Protein AF-A0A6A4WST4-F1 (afdb_monomer)

Mean predicted aligned error: 21.33 Å

Structure (mmCIF, N/CA/C/O backbone):
data_AF-A0A6A4WST4-F1
#
_entry.id   AF-A0A6A4WST4-F1
#
loop_
_atom_site.group_PDB
_atom_site.id
_atom_site.type_symbol
_atom_site.label_atom_id
_atom_site.label_alt_id
_atom_site.label_comp_id
_atom_site.label_asym_id
_atom_site.label_entity_id
_atom_site.label_seq_id
_atom_site.pdbx_PDB_ins_code
_atom_site.Cartn_x
_atom_site.Cartn_y
_atom_site.Cartn_z
_atom_site.occupancy
_atom_site.B_iso_or_equiv
_atom_site.auth_seq_id
_atom_site.auth_comp_id
_atom_site.auth_asym_id
_atom_site.auth_atom_id
_atom_site.pdbx_PDB_model_num
ATOM 1 N N . MET A 1 1 ? -19.868 -20.574 35.431 1.00 39.91 1 MET A N 1
ATOM 2 C CA . MET A 1 1 ? -21.247 -20.625 34.900 1.00 39.91 1 MET A CA 1
ATOM 3 C C . MET A 1 1 ? -22.171 -21.032 36.041 1.00 39.91 1 MET A C 1
ATOM 5 O O . MET A 1 1 ? -21.889 -22.037 36.668 1.00 39.91 1 MET A O 1
ATOM 9 N N . TYR A 1 2 ? -23.189 -20.208 36.320 1.00 46.25 2 TYR A N 1
ATOM 10 C CA . TYR A 1 2 ? -24.357 -20.443 37.189 1.00 46.25 2 TYR A CA 1
ATOM 11 C C . TYR A 1 2 ? -24.132 -20.952 38.631 1.00 46.25 2 TYR A C 1
ATOM 13 O O . TYR A 1 2 ? -24.332 -22.121 38.926 1.00 46.25 2 TYR A O 1
ATOM 21 N N . SER A 1 3 ? -23.849 -20.019 39.551 1.00 51.59 3 SER A N 1
ATOM 22 C CA . SER A 1 3 ? -24.046 -20.174 41.008 1.00 51.59 3 SER A CA 1
ATOM 23 C C . SER A 1 3 ? -25.115 -19.190 41.519 1.00 51.59 3 SER A C 1
ATOM 25 O O . SER A 1 3 ? -24.953 -18.550 42.547 1.00 51.59 3 SER A O 1
ATOM 27 N N . ALA A 1 4 ? -26.187 -18.988 40.750 1.00 57.81 4 ALA A N 1
ATOM 28 C CA . ALA A 1 4 ? -27.273 -18.073 41.106 1.00 57.81 4 ALA A CA 1
ATOM 29 C C . ALA A 1 4 ? -28.308 -18.640 42.112 1.00 57.81 4 ALA A C 1
ATOM 31 O O . ALA A 1 4 ? -28.741 -17.874 42.969 1.00 57.81 4 ALA A O 1
ATOM 32 N N . PRO A 1 5 ? -28.720 -19.930 42.074 1.00 59.25 5 PRO A N 1
ATOM 33 C CA . PRO A 1 5 ? -29.830 -20.386 42.922 1.00 59.25 5 PRO A CA 1
ATOM 34 C C . PRO A 1 5 ? -29.480 -20.410 44.419 1.00 59.25 5 PRO A C 1
ATOM 36 O O . PRO A 1 5 ? -30.284 -19.980 45.236 1.00 59.25 5 PRO A O 1
ATOM 39 N N . SER A 1 6 ? -28.247 -20.788 44.774 1.00 69.19 6 SER A N 1
ATOM 40 C CA . SER A 1 6 ? -27.784 -20.819 46.171 1.00 69.19 6 SER A CA 1
ATOM 41 C C . SER A 1 6 ? -27.697 -19.427 46.817 1.00 69.19 6 SER A C 1
ATOM 43 O O . SER A 1 6 ? -28.026 -19.275 47.992 1.00 69.19 6 SER A O 1
ATOM 45 N N . GLU A 1 7 ? -27.287 -18.397 46.066 1.00 75.00 7 GLU A N 1
ATOM 46 C CA . GLU A 1 7 ? -27.224 -17.023 46.585 1.00 75.00 7 GLU A CA 1
ATOM 47 C C . GLU A 1 7 ? -28.624 -16.447 46.828 1.00 75.00 7 GLU A C 1
ATOM 49 O O . GLU A 1 7 ? -28.842 -15.745 47.815 1.00 75.00 7 GLU A O 1
ATOM 54 N N . VAL A 1 8 ? -29.582 -16.768 45.954 1.00 78.44 8 VAL A N 1
ATOM 55 C CA . VAL A 1 8 ? -30.974 -16.319 46.086 1.00 78.44 8 VAL A CA 1
ATOM 56 C C . VAL A 1 8 ? -31.653 -17.001 47.272 1.00 78.44 8 VAL A C 1
ATOM 58 O O . VAL A 1 8 ? -32.280 -16.319 48.078 1.00 78.44 8 VAL A O 1
ATOM 61 N N . GLU A 1 9 ? -31.477 -18.312 47.442 1.00 82.56 9 GLU A N 1
ATOM 62 C CA . GLU A 1 9 ? -32.003 -19.046 48.602 1.00 82.56 9 GLU A CA 1
ATOM 63 C C . GLU A 1 9 ? -31.415 -18.525 49.922 1.00 82.56 9 GLU A C 1
ATOM 65 O O . GLU A 1 9 ? -32.152 -18.265 50.875 1.00 82.56 9 GLU A O 1
ATOM 70 N N . SER A 1 10 ? -30.104 -18.261 49.961 1.00 81.69 10 SER A N 1
ATOM 71 C CA . SER A 1 10 ? -29.457 -17.643 51.124 1.00 81.69 10 SER A CA 1
ATOM 72 C C . SER A 1 10 ? -29.985 -16.233 51.409 1.00 81.69 10 SER A C 1
ATOM 74 O O . SER A 1 10 ? -30.128 -15.856 52.575 1.00 81.69 10 SER A O 1
ATOM 76 N N . ALA A 1 11 ? -30.267 -15.440 50.372 1.00 80.12 11 ALA A N 1
ATOM 77 C CA . ALA A 1 11 ? -30.836 -14.105 50.525 1.00 80.12 11 ALA A CA 1
ATOM 78 C C . ALA A 1 11 ? -32.271 -14.170 51.065 1.00 80.12 11 ALA A C 1
ATOM 80 O O . ALA A 1 11 ? -32.605 -13.416 51.975 1.00 80.12 11 ALA A O 1
ATOM 81 N N . ILE A 1 12 ? -33.089 -15.109 50.581 1.00 83.88 12 ILE A N 1
ATOM 82 C CA . ILE A 1 12 ? -34.448 -15.347 51.089 1.00 83.88 12 ILE A CA 1
ATOM 83 C C . ILE A 1 12 ? -34.404 -15.732 52.575 1.00 83.88 12 ILE A C 1
ATOM 85 O O . ILE A 1 12 ? -35.115 -15.136 53.385 1.00 83.88 12 ILE A O 1
ATOM 89 N N . GLN A 1 13 ? -33.521 -16.657 52.966 1.00 83.19 13 GLN A N 1
ATOM 90 C CA . GLN A 1 13 ? -33.349 -17.069 54.366 1.00 83.19 13 GLN A CA 1
ATOM 91 C C . GLN A 1 13 ? -32.920 -15.896 55.270 1.00 83.19 13 GLN A C 1
ATOM 93 O O . GLN A 1 13 ? -33.391 -15.755 56.404 1.00 83.19 13 GLN A O 1
ATOM 98 N N . SER A 1 14 ? -32.034 -15.036 54.757 1.00 84.50 14 SER A N 1
ATOM 99 C CA . SER A 1 14 ? -31.562 -13.830 55.441 1.00 84.50 14 SER A CA 1
ATOM 100 C C . SER A 1 14 ? -32.674 -12.792 55.610 1.00 84.50 14 SER A C 1
ATOM 102 O O . SER A 1 14 ? -32.833 -12.262 56.711 1.00 84.50 14 SER A O 1
ATOM 104 N N . VAL A 1 15 ? -33.485 -12.554 54.572 1.00 85.69 15 VAL A N 1
ATOM 105 C CA . VAL A 1 15 ? -34.659 -11.670 54.643 1.00 85.69 15 VAL A CA 1
ATOM 106 C C . VAL A 1 15 ? -35.630 -12.174 55.708 1.00 85.69 15 VAL A C 1
ATOM 108 O O . VAL A 1 15 ? -35.961 -11.423 56.623 1.00 85.69 15 VAL A O 1
ATOM 111 N N . LEU A 1 16 ? -36.012 -13.454 55.662 1.00 83.50 16 LEU A N 1
ATOM 112 C CA . LEU A 1 16 ? -36.952 -14.051 56.620 1.00 83.50 16 LEU A CA 1
ATOM 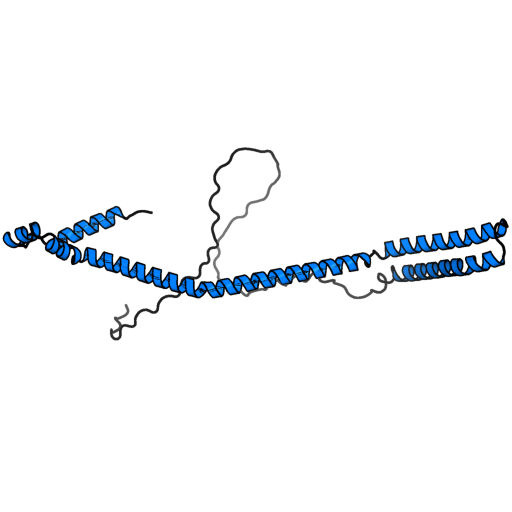113 C C . LEU A 1 16 ? -36.482 -13.924 58.074 1.00 83.50 16 LEU A C 1
ATOM 115 O O . LEU A 1 16 ? -37.283 -13.645 58.963 1.00 83.50 16 LEU A O 1
ATOM 119 N N . SER A 1 17 ? -35.177 -14.067 58.302 1.00 83.00 17 SER A N 1
ATOM 120 C CA . SER A 1 17 ? -34.572 -13.915 59.626 1.00 83.00 17 SER A CA 1
ATOM 121 C C . SER A 1 17 ? -34.542 -12.447 60.078 1.00 83.00 17 SER A C 1
ATOM 123 O O . SER A 1 17 ? -34.803 -12.151 61.240 1.00 83.00 17 SER A O 1
ATOM 125 N N . SER A 1 18 ? -34.285 -11.508 59.160 1.00 81.88 18 SER A N 1
ATOM 126 C CA . SER A 1 18 ? -34.250 -10.066 59.456 1.00 81.88 18 SER A CA 1
ATOM 127 C C . SER A 1 18 ? -35.621 -9.449 59.758 1.00 81.88 18 SER A C 1
ATOM 129 O O . SER A 1 18 ? -35.696 -8.434 60.444 1.00 81.88 18 SER A O 1
ATOM 131 N N . LEU A 1 19 ? -36.709 -10.075 59.296 1.00 82.00 19 LEU A N 1
ATOM 132 C CA . LEU A 1 19 ? -38.079 -9.612 59.541 1.00 82.00 19 LEU A CA 1
ATOM 133 C C . LEU A 1 19 ? -38.546 -9.826 60.993 1.00 82.00 19 LEU A C 1
ATOM 135 O O . LEU A 1 19 ? -39.561 -9.248 61.383 1.00 82.00 19 LEU A O 1
ATOM 139 N N . ASN A 1 20 ? -37.821 -10.632 61.783 1.00 80.94 20 ASN A N 1
ATOM 140 C CA . ASN A 1 20 ? -38.012 -10.832 63.227 1.00 80.94 20 ASN A CA 1
ATOM 141 C C . ASN A 1 20 ? -39.481 -11.051 63.645 1.00 80.94 20 ASN A C 1
ATOM 143 O O . ASN A 1 20 ? -39.946 -10.535 64.661 1.00 80.94 20 ASN A O 1
ATOM 147 N N . LEU A 1 21 ? -40.228 -11.815 62.840 1.00 81.00 21 LEU A N 1
ATOM 148 C CA . LEU A 1 21 ? -41.687 -11.964 62.949 1.00 81.00 21 LEU A CA 1
ATOM 149 C C . LEU A 1 21 ? -42.148 -12.478 64.324 1.00 81.00 21 LEU A C 1
ATOM 151 O O . LEU A 1 21 ? -43.256 -12.188 64.760 1.00 81.00 21 LEU A O 1
ATOM 155 N N . HIS A 1 22 ? -41.282 -13.201 65.033 1.00 81.38 22 HIS A N 1
ATOM 156 C CA . HIS A 1 22 ? -41.552 -13.765 66.353 1.00 81.38 22 HIS A CA 1
ATOM 157 C C . HIS A 1 22 ? -41.556 -12.742 67.503 1.00 81.38 22 HIS A C 1
ATOM 159 O O . HIS A 1 22 ? -41.975 -13.089 68.603 1.00 81.38 22 HIS A O 1
ATOM 165 N N . SER A 1 23 ? -41.053 -11.515 67.304 1.00 81.31 23 SER A N 1
ATOM 166 C CA . SER A 1 23 ? -41.060 -10.467 68.342 1.00 81.31 23 SER A CA 1
ATOM 167 C C . SER A 1 23 ? -42.255 -9.519 68.242 1.00 81.31 23 SER A C 1
ATOM 169 O O . SER A 1 23 ? -42.349 -8.590 69.039 1.00 81.31 23 SER A O 1
ATOM 171 N N . LEU A 1 24 ? -43.114 -9.697 67.237 1.00 84.38 24 LEU A N 1
ATOM 172 C CA . LEU A 1 24 ? -44.298 -8.870 67.016 1.00 84.38 24 LEU A CA 1
ATOM 173 C C . LEU A 1 24 ? -45.494 -9.415 67.800 1.00 84.38 24 LEU A C 1
ATOM 175 O O . LEU A 1 24 ? -45.633 -10.624 67.998 1.00 84.38 24 LEU A O 1
ATOM 179 N N . SER A 1 25 ? -46.368 -8.515 68.243 1.00 86.62 25 SER A N 1
ATOM 180 C CA . SER A 1 25 ? -47.614 -8.881 68.915 1.00 86.62 25 SER A CA 1
ATOM 181 C C . SER A 1 25 ? -48.608 -9.532 67.946 1.00 86.62 25 SER A C 1
ATOM 183 O O . SER A 1 25 ? -48.532 -9.378 66.725 1.00 86.62 25 SER A O 1
ATOM 185 N N . THR A 1 26 ? -49.591 -10.252 68.488 1.00 85.62 26 THR A N 1
ATOM 186 C CA . THR A 1 26 ? -50.628 -10.922 67.688 1.00 85.62 26 THR A CA 1
ATOM 187 C C . THR A 1 26 ? -51.458 -9.959 66.844 1.00 85.62 26 THR A C 1
ATOM 189 O O . THR A 1 26 ? -51.925 -10.346 65.775 1.00 85.62 26 THR A O 1
ATOM 192 N N . ASP A 1 27 ? -51.640 -8.721 67.301 1.00 85.50 27 ASP A N 1
ATOM 193 C CA . ASP A 1 27 ? -52.397 -7.706 66.568 1.00 85.50 27 ASP A CA 1
ATOM 194 C C . ASP A 1 27 ? -51.562 -7.107 65.427 1.00 85.50 27 ASP A C 1
ATOM 196 O O . ASP A 1 27 ? -52.072 -6.951 64.319 1.00 85.50 27 ASP A O 1
ATOM 200 N N . GLU A 1 28 ? -50.258 -6.898 65.636 1.00 82.94 28 GLU A N 1
ATOM 201 C CA . GLU A 1 28 ? -49.325 -6.462 64.585 1.00 82.94 28 GLU A CA 1
ATOM 202 C C . GLU A 1 28 ? -49.121 -7.533 63.504 1.00 82.94 28 GLU A C 1
ATOM 204 O O . GLU A 1 28 ? -49.030 -7.210 62.321 1.00 82.94 28 GLU A O 1
ATOM 209 N N . LEU A 1 29 ? -49.084 -8.815 63.884 1.00 84.81 29 LEU A N 1
ATOM 210 C CA . LEU A 1 29 ? -49.007 -9.939 62.943 1.00 84.81 29 LEU A CA 1
ATOM 211 C C . LEU A 1 29 ? -50.283 -10.070 62.103 1.00 84.81 29 LEU A C 1
ATOM 213 O O . LEU A 1 29 ? -50.196 -10.285 60.897 1.00 84.81 29 LEU A O 1
ATOM 217 N N . LYS A 1 30 ? -51.466 -9.899 62.710 1.00 85.44 30 LYS A N 1
ATOM 218 C CA . LYS A 1 30 ? -52.742 -9.856 61.974 1.00 85.44 30 LYS A CA 1
ATOM 219 C C . LYS A 1 30 ? -52.813 -8.655 61.040 1.00 85.44 30 LYS A C 1
ATOM 221 O O . LYS A 1 30 ? -53.355 -8.769 59.946 1.00 85.44 30 LYS A O 1
ATOM 226 N N . GLN A 1 31 ? -52.266 -7.520 61.461 1.00 86.06 31 GLN A N 1
ATOM 227 C CA . GLN A 1 31 ? -52.193 -6.334 60.623 1.00 86.06 31 GLN A CA 1
ATOM 228 C C . GLN A 1 31 ? -51.260 -6.549 59.427 1.00 86.06 31 GLN A C 1
ATOM 230 O O . GLN A 1 31 ? -51.651 -6.261 58.305 1.00 86.06 31 GLN A O 1
ATOM 235 N N . LEU A 1 32 ? -50.073 -7.124 59.642 1.00 84.44 32 LEU A N 1
ATOM 236 C CA . LEU A 1 32 ? -49.141 -7.489 58.567 1.00 84.44 32 LEU A CA 1
ATOM 237 C C . LEU A 1 32 ? -49.698 -8.551 57.616 1.00 84.44 32 LEU A C 1
ATOM 239 O O . LEU A 1 32 ? -49.363 -8.532 56.440 1.00 84.44 32 LEU A O 1
ATOM 243 N N . LEU A 1 33 ? -50.533 -9.467 58.113 1.00 85.06 33 LEU A N 1
ATOM 244 C CA . LEU A 1 33 ? -51.190 -10.482 57.288 1.00 85.06 33 LEU A CA 1
ATOM 245 C C . LEU A 1 33 ? -52.314 -9.898 56.418 1.00 85.06 33 LEU A C 1
ATOM 247 O O . LEU A 1 33 ? -52.590 -10.428 55.349 1.00 85.06 33 LEU A O 1
ATOM 251 N N . ASN A 1 34 ? -52.980 -8.842 56.889 1.00 89.19 34 ASN A N 1
ATOM 252 C CA . ASN A 1 34 ? -54.101 -8.215 56.186 1.00 89.19 34 ASN A CA 1
ATOM 253 C C . ASN A 1 34 ? -53.679 -7.015 55.317 1.00 89.19 34 ASN A C 1
ATOM 255 O O . ASN A 1 34 ? -54.467 -6.567 54.488 1.00 89.19 34 ASN A O 1
ATOM 259 N N . GLU A 1 35 ? -52.473 -6.478 55.516 1.00 90.81 35 GLU A N 1
ATOM 260 C CA . GLU A 1 35 ? -51.935 -5.326 54.790 1.00 90.81 35 GLU A CA 1
ATOM 261 C C . GLU A 1 35 ? -50.639 -5.704 54.045 1.00 90.81 35 GLU A C 1
ATOM 263 O O . GLU A 1 35 ? -49.528 -5.482 54.538 1.00 90.81 35 GLU A O 1
ATOM 268 N N . ASP A 1 36 ? -50.786 -6.242 52.829 1.00 86.06 36 ASP A N 1
ATOM 269 C CA . ASP A 1 36 ? -49.668 -6.678 51.972 1.00 86.06 36 ASP A CA 1
ATOM 270 C C . ASP A 1 36 ? -48.659 -5.557 51.670 1.00 86.06 36 ASP A C 1
ATOM 272 O O . ASP A 1 36 ? -47.459 -5.813 51.552 1.00 86.06 36 ASP A O 1
ATOM 276 N N . ASP A 1 37 ? -49.110 -4.303 51.589 1.00 89.12 37 ASP A N 1
ATOM 277 C CA . ASP A 1 37 ? -48.234 -3.150 51.353 1.00 89.12 37 ASP A CA 1
ATOM 278 C C . ASP A 1 37 ? -47.231 -2.959 52.503 1.00 89.12 37 ASP A C 1
ATOM 280 O O . ASP A 1 37 ? -46.035 -2.791 52.267 1.00 89.12 37 ASP A O 1
ATOM 284 N N . LYS A 1 38 ? -47.676 -3.106 53.759 1.00 84.00 38 LYS A N 1
ATOM 285 C CA . LYS A 1 38 ? -46.793 -3.013 54.937 1.00 84.00 38 LYS A CA 1
ATOM 286 C C . LYS A 1 38 ? -45.802 -4.168 55.011 1.00 84.00 38 LYS A C 1
ATOM 288 O O . LYS A 1 38 ? -44.672 -3.989 55.475 1.00 84.00 38 LYS A O 1
ATOM 293 N N . LEU A 1 39 ? -46.222 -5.358 54.586 1.00 85.06 39 LEU A N 1
ATOM 294 C CA . LEU A 1 39 ? -45.338 -6.515 54.485 1.00 85.06 39 LEU A CA 1
ATOM 295 C C . LEU A 1 39 ? -44.266 -6.278 53.410 1.00 85.06 39 LEU A C 1
ATOM 297 O O . LEU A 1 39 ? -43.082 -6.504 53.666 1.00 85.06 39 LEU A O 1
ATOM 301 N N . ASN A 1 40 ? -44.666 -5.775 52.241 1.00 86.56 40 ASN A N 1
ATOM 302 C CA . ASN A 1 40 ? -43.758 -5.437 51.148 1.00 86.56 40 ASN A CA 1
ATOM 303 C C . ASN A 1 40 ? -42.764 -4.344 51.539 1.00 86.56 40 ASN A C 1
ATOM 305 O O . ASN A 1 40 ? -41.585 -4.473 51.217 1.00 86.56 40 ASN A O 1
ATOM 309 N N . ASP A 1 41 ? -43.191 -3.316 52.269 1.00 86.44 41 ASP A N 1
ATOM 310 C CA . ASP A 1 41 ? -42.295 -2.272 52.775 1.00 86.44 41 ASP A CA 1
ATOM 311 C C . ASP A 1 41 ? -41.243 -2.855 53.725 1.00 86.44 41 ASP A C 1
ATOM 313 O O . ASP A 1 41 ? -40.046 -2.651 53.518 1.00 86.44 41 ASP A O 1
ATOM 317 N N . LYS A 1 42 ? -41.648 -3.710 54.677 1.00 83.50 42 LYS A N 1
ATOM 318 C CA . LYS A 1 42 ? -40.692 -4.415 55.550 1.00 83.50 42 LYS A CA 1
ATOM 319 C C . LYS A 1 42 ? -39.718 -5.311 54.781 1.00 83.50 42 LYS A C 1
ATOM 321 O O . LYS A 1 42 ? -38.550 -5.409 55.153 1.00 83.50 42 LYS A O 1
ATOM 326 N N . ILE A 1 43 ? -40.177 -5.981 53.724 1.00 86.88 43 ILE A N 1
ATOM 327 C CA . ILE A 1 43 ? -39.324 -6.813 52.862 1.00 86.88 43 ILE A CA 1
ATOM 328 C C . ILE A 1 43 ? -38.365 -5.941 52.038 1.00 86.88 43 ILE A C 1
ATOM 330 O O . ILE A 1 43 ? -37.195 -6.289 51.880 1.00 86.88 43 ILE A O 1
ATOM 334 N N . ASN A 1 44 ? -38.829 -4.798 51.537 1.00 85.31 44 ASN A N 1
ATOM 335 C CA . ASN A 1 44 ? -38.021 -3.839 50.785 1.00 85.31 44 ASN A CA 1
ATOM 336 C C . ASN A 1 44 ? -36.940 -3.180 51.651 1.00 85.31 44 ASN A C 1
ATOM 338 O O . ASN A 1 44 ? -35.840 -2.917 51.154 1.00 85.31 44 ASN A O 1
ATOM 342 N N . ASP A 1 45 ? -37.244 -2.960 52.928 1.00 84.19 45 ASP A N 1
ATOM 343 C CA . ASP A 1 45 ? -36.325 -2.415 53.926 1.00 84.19 45 ASP A CA 1
ATOM 344 C C . ASP A 1 45 ? -35.351 -3.462 54.479 1.00 84.19 45 ASP A C 1
ATOM 346 O O . ASP A 1 45 ? -34.349 -3.108 55.106 1.00 84.19 45 ASP A O 1
ATOM 350 N N . ALA A 1 46 ? -35.589 -4.752 54.216 1.00 88.06 46 ALA A N 1
ATOM 351 C CA . ALA A 1 46 ? -34.685 -5.811 54.633 1.00 88.06 46 ALA A CA 1
ATOM 352 C C . ALA A 1 46 ? -33.282 -5.582 54.045 1.00 88.06 46 ALA A C 1
ATOM 354 O O . ALA A 1 46 ? -33.094 -5.429 52.832 1.00 88.06 46 ALA A O 1
ATOM 355 N N . GLY A 1 47 ? -32.262 -5.619 54.910 1.00 86.00 47 GLY A N 1
ATOM 356 C CA . GLY A 1 47 ? -30.883 -5.285 54.538 1.00 86.00 47 GLY A CA 1
ATOM 357 C C . GLY A 1 47 ? -30.322 -6.136 53.393 1.00 86.00 47 GLY A C 1
ATOM 358 O O . GLY A 1 47 ? -29.542 -5.640 52.582 1.00 86.00 47 GLY A O 1
ATOM 359 N N . ALA A 1 48 ? -30.766 -7.390 53.260 1.00 84.06 48 ALA A N 1
ATOM 360 C CA . ALA A 1 48 ? -30.395 -8.257 52.142 1.00 84.06 48 ALA A CA 1
ATOM 361 C C . ALA A 1 48 ? -30.928 -7.743 50.787 1.00 84.06 48 ALA A C 1
ATOM 363 O O . ALA A 1 48 ? -30.197 -7.768 49.795 1.00 84.06 48 ALA A O 1
ATOM 364 N N . ILE A 1 49 ? -32.158 -7.210 50.732 1.00 87.44 49 ILE A N 1
ATOM 365 C CA . ILE A 1 49 ? -32.715 -6.608 49.509 1.00 87.44 49 ILE A CA 1
ATOM 366 C C . ILE A 1 49 ? -32.022 -5.282 49.195 1.00 87.44 49 ILE A C 1
ATOM 368 O O . ILE A 1 49 ? -31.671 -5.040 48.037 1.00 87.44 49 ILE A O 1
ATOM 372 N N . GLN A 1 50 ? -31.749 -4.449 50.203 1.00 89.50 50 GLN A N 1
ATOM 373 C CA . GLN A 1 50 ? -30.976 -3.219 50.001 1.00 89.50 50 GLN A CA 1
ATOM 374 C C . GLN A 1 50 ? -29.557 -3.508 49.487 1.00 89.50 50 GLN A C 1
ATOM 376 O O . GLN A 1 50 ? -29.104 -2.861 48.544 1.00 89.50 50 GLN A O 1
ATOM 381 N N . ALA A 1 51 ? -28.873 -4.521 50.024 1.00 88.44 51 ALA A N 1
ATOM 382 C CA . ALA A 1 51 ? -27.549 -4.927 49.553 1.00 88.44 51 ALA A CA 1
ATOM 383 C C . ALA A 1 51 ? -27.566 -5.381 48.083 1.00 88.44 51 ALA A C 1
ATOM 385 O O . ALA A 1 51 ? -26.686 -5.002 47.304 1.00 88.44 51 ALA A O 1
ATOM 386 N N . LEU A 1 52 ? -28.588 -6.140 47.673 1.00 88.88 52 LEU A N 1
ATOM 387 C CA . LEU A 1 52 ? -28.772 -6.542 46.276 1.00 88.88 52 LEU A CA 1
ATOM 388 C C . LEU A 1 52 ? -29.072 -5.347 45.361 1.00 88.88 52 LEU A C 1
ATOM 390 O O . LEU A 1 52 ? -28.507 -5.268 44.267 1.00 88.88 52 LEU A O 1
ATOM 394 N N . ARG A 1 53 ? -29.902 -4.393 45.805 1.00 89.88 53 ARG A N 1
ATOM 395 C CA .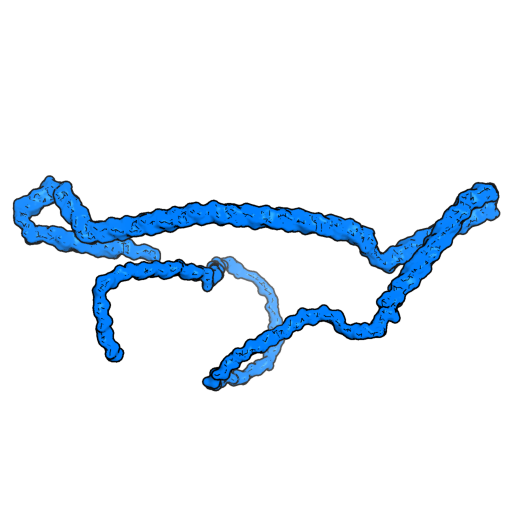 ARG A 1 53 ? -30.163 -3.139 45.074 1.00 89.88 53 ARG A CA 1
ATOM 396 C C . ARG A 1 53 ? -28.885 -2.323 44.906 1.00 89.88 53 ARG A C 1
ATOM 398 O O . ARG A 1 53 ? -28.569 -1.944 43.786 1.00 89.88 53 ARG A O 1
ATOM 405 N N . ASN A 1 54 ? -28.093 -2.173 45.963 1.00 93.00 54 ASN A N 1
ATOM 406 C CA . ASN A 1 54 ? -26.809 -1.473 45.909 1.00 93.00 54 ASN A CA 1
ATOM 407 C C . ASN A 1 54 ? -25.823 -2.159 44.953 1.00 93.00 54 ASN A C 1
ATOM 409 O O . ASN A 1 54 ? -25.158 -1.492 44.163 1.00 93.00 54 ASN A O 1
ATOM 413 N N . LYS A 1 55 ? -25.752 -3.498 44.969 1.00 92.00 55 LYS A N 1
ATOM 414 C CA . LYS A 1 55 ? -24.912 -4.272 44.039 1.00 92.00 55 LYS A CA 1
ATOM 415 C C . LYS A 1 55 ? -25.361 -4.087 42.588 1.00 92.00 55 LYS A C 1
ATOM 417 O O . LYS A 1 55 ? -24.517 -3.906 41.710 1.00 92.00 55 LYS A O 1
ATOM 422 N N . ARG A 1 56 ? -26.674 -4.102 42.335 1.00 95.12 56 ARG A N 1
ATOM 423 C CA . ARG A 1 56 ? -27.255 -3.793 41.020 1.00 95.12 56 ARG A CA 1
ATOM 424 C C . ARG A 1 56 ? -26.893 -2.373 40.595 1.00 95.12 56 ARG A C 1
ATOM 426 O O . ARG A 1 56 ? -26.406 -2.198 39.486 1.00 95.12 56 ARG A O 1
ATOM 433 N N . ASP A 1 57 ? -27.096 -1.386 41.457 1.00 96.19 57 ASP A N 1
ATOM 434 C CA . ASP A 1 57 ? -26.877 0.024 41.127 1.00 96.19 57 ASP A CA 1
ATOM 435 C C . ASP A 1 57 ? -25.395 0.305 40.861 1.00 96.19 57 ASP A C 1
ATOM 437 O O . ASP A 1 57 ? -25.062 0.981 39.889 1.00 96.19 57 ASP A O 1
ATOM 441 N N . PHE A 1 58 ? -24.495 -0.313 41.629 1.00 96.00 58 PHE A N 1
ATOM 442 C CA . PHE A 1 58 ? -23.058 -0.281 41.368 1.00 96.00 58 PHE A CA 1
ATOM 443 C C . PHE A 1 58 ? -22.700 -0.915 40.016 1.00 96.00 58 PHE A C 1
ATOM 445 O O . PHE A 1 58 ? -21.937 -0.338 39.241 1.00 96.00 58 PHE A O 1
ATOM 452 N N . ALA A 1 59 ? -23.271 -2.081 39.696 1.00 95.56 59 ALA A N 1
ATOM 453 C CA . ALA A 1 59 ? -23.034 -2.745 38.416 1.00 95.56 59 ALA A CA 1
ATOM 454 C C . ALA A 1 59 ? -23.576 -1.930 37.230 1.00 95.56 59 ALA A C 1
ATOM 456 O O . ALA A 1 59 ? -22.910 -1.827 36.200 1.00 95.56 59 ALA A O 1
ATOM 457 N N . VAL A 1 60 ? -24.755 -1.321 37.380 1.00 97.25 60 VAL A N 1
ATOM 458 C CA . VAL A 1 60 ? -25.367 -0.448 36.369 1.00 97.25 60 VAL A CA 1
ATOM 459 C C . VAL A 1 60 ? -24.526 0.809 36.170 1.00 97.25 60 VAL A C 1
ATOM 461 O O . VAL A 1 60 ? -24.231 1.158 35.028 1.00 97.25 60 VAL A O 1
ATOM 464 N N . ALA A 1 61 ? -24.086 1.456 37.251 1.00 96.75 61 ALA A N 1
ATOM 465 C CA . ALA A 1 61 ? -23.206 2.617 37.177 1.00 96.75 61 ALA A CA 1
ATOM 466 C C . ALA A 1 61 ? -21.877 2.267 36.491 1.00 96.75 61 ALA A C 1
ATOM 468 O O . ALA A 1 61 ? -21.462 2.967 35.570 1.00 96.75 61 ALA A O 1
ATOM 469 N N . GLY A 1 62 ? -21.258 1.142 36.862 1.00 96.62 62 GLY A N 1
ATOM 470 C CA . GLY A 1 62 ? -20.026 0.666 36.234 1.00 96.62 62 GLY A CA 1
ATOM 471 C C . GLY A 1 62 ? -20.199 0.358 34.746 1.00 96.62 62 GLY A C 1
ATOM 472 O O . GLY A 1 62 ? -19.383 0.782 33.928 1.00 96.62 62 GLY A O 1
ATOM 473 N N . ASN A 1 63 ? -21.283 -0.326 34.370 1.00 97.06 63 ASN A N 1
ATOM 474 C CA . ASN A 1 63 ? -21.588 -0.602 32.966 1.00 97.06 63 ASN A CA 1
ATOM 475 C C . ASN A 1 63 ? -21.811 0.697 32.181 1.00 97.06 63 ASN A C 1
ATOM 477 O O . ASN A 1 63 ? -21.252 0.853 31.098 1.00 97.06 63 ASN A O 1
ATOM 481 N N . LYS A 1 64 ? -22.541 1.657 32.761 1.00 97.62 64 LYS A N 1
ATOM 482 C CA . LYS A 1 64 ? -22.775 2.972 32.159 1.00 97.62 64 LYS A CA 1
ATOM 483 C C . LYS A 1 64 ? -21.466 3.728 31.932 1.00 97.62 64 LYS A C 1
ATOM 485 O O . LYS A 1 64 ? -21.226 4.170 30.814 1.00 97.62 64 LYS A O 1
ATOM 490 N N . SER A 1 65 ? -20.586 3.803 32.931 1.00 96.75 65 SER A N 1
ATOM 491 C CA . SER A 1 65 ? -19.274 4.445 32.778 1.00 96.75 65 SER A CA 1
ATOM 492 C C . SER A 1 65 ? -18.402 3.754 31.726 1.00 96.75 65 SER A C 1
ATOM 494 O O . SER A 1 65 ? -17.732 4.425 30.943 1.00 96.75 65 SER A O 1
ATOM 496 N N . LEU A 1 66 ? -18.426 2.417 31.659 1.00 97.25 66 LEU A N 1
ATOM 497 C CA . LEU A 1 66 ? -17.710 1.666 30.622 1.00 97.25 66 LEU A CA 1
ATOM 498 C C . LEU A 1 66 ? -18.286 1.921 29.226 1.00 97.25 66 LEU A C 1
ATOM 500 O O . LEU A 1 66 ? -17.525 2.079 28.271 1.00 97.25 66 LEU A O 1
ATOM 504 N N . ALA A 1 67 ? -19.610 1.977 29.097 1.00 97.06 67 ALA A N 1
ATOM 505 C CA . ALA A 1 67 ? -20.280 2.287 27.842 1.00 97.06 67 ALA A CA 1
ATOM 506 C C . ALA A 1 67 ? -19.948 3.712 27.379 1.00 97.06 67 ALA A C 1
ATOM 508 O O . ALA A 1 67 ? -19.559 3.898 26.229 1.00 97.06 67 ALA A O 1
ATOM 509 N N . GLU A 1 68 ? -20.013 4.698 28.276 1.00 95.94 68 GLU A N 1
ATOM 510 C CA . GLU A 1 68 ? -19.630 6.088 28.002 1.00 95.94 68 GLU A CA 1
ATOM 511 C C . GLU A 1 68 ? -18.156 6.196 27.586 1.00 95.94 68 GLU A C 1
ATOM 513 O O . GLU A 1 68 ? -17.839 6.834 26.580 1.00 95.94 68 GLU A O 1
ATOM 518 N N . TYR A 1 69 ? -17.252 5.506 28.288 1.00 96.62 69 TYR A N 1
ATOM 519 C CA . TYR A 1 69 ? -15.838 5.457 27.918 1.00 96.62 69 TYR A CA 1
ATOM 520 C C . TYR A 1 69 ? -15.632 4.836 26.530 1.00 96.62 69 TYR A C 1
ATOM 522 O O . TYR A 1 69 ? -14.939 5.410 25.687 1.00 96.62 69 TYR A O 1
ATOM 530 N N . ASN A 1 70 ? -16.268 3.698 26.249 1.00 96.50 70 ASN A N 1
ATOM 531 C CA . ASN A 1 70 ? -16.186 3.040 24.945 1.00 96.50 70 ASN A CA 1
ATOM 532 C C . ASN A 1 70 ? -16.730 3.930 23.817 1.00 96.50 70 ASN A C 1
ATOM 534 O O . ASN A 1 70 ? -16.073 4.060 22.781 1.00 96.50 70 ASN A O 1
ATOM 538 N N . LEU A 1 71 ? -17.869 4.594 24.036 1.00 96.44 71 LEU A N 1
ATOM 539 C CA . LEU A 1 71 ? -18.453 5.549 23.091 1.00 96.44 71 LEU A CA 1
ATOM 540 C C . LEU A 1 71 ? -17.523 6.744 22.849 1.00 96.44 71 LEU A C 1
ATOM 542 O O . LEU A 1 71 ? -17.345 7.150 21.703 1.00 96.44 71 LEU A O 1
ATOM 546 N N . SER A 1 72 ? -16.857 7.254 23.890 1.00 96.19 72 SER A N 1
ATOM 547 C CA . SER A 1 72 ? -15.887 8.353 23.756 1.00 96.19 72 SER A CA 1
ATOM 548 C C . SER A 1 72 ? -14.652 7.967 22.930 1.00 96.19 72 SER A C 1
ATOM 550 O O . SER A 1 72 ? -14.052 8.806 22.260 1.00 96.19 72 SER A O 1
ATOM 552 N N . ARG A 1 73 ? -14.276 6.680 22.934 1.00 96.19 73 ARG A N 1
ATOM 553 C CA . ARG A 1 73 ? -13.117 6.153 22.195 1.00 96.19 73 ARG A CA 1
ATOM 554 C C . ARG A 1 73 ? -13.443 5.771 20.756 1.00 96.19 73 ARG A C 1
ATOM 556 O O . ARG A 1 73 ? -12.553 5.795 19.904 1.00 96.19 73 ARG A O 1
ATOM 563 N N . GLN A 1 74 ? -14.697 5.429 20.475 1.00 96.31 74 GLN A N 1
ATOM 564 C CA . GLN A 1 74 ? -15.170 5.075 19.140 1.00 96.31 74 GLN A CA 1
ATOM 565 C C . GLN A 1 74 ? -14.776 6.081 18.039 1.00 96.31 74 GLN A C 1
ATOM 567 O O . GLN A 1 74 ? -14.247 5.611 17.028 1.00 96.31 74 GLN A O 1
ATOM 572 N N . PRO A 1 75 ? -14.947 7.415 18.186 1.00 95.19 75 PRO A N 1
ATOM 573 C CA . PRO A 1 75 ? -14.586 8.360 17.127 1.00 95.19 75 PRO A CA 1
ATOM 574 C C . PRO A 1 75 ? -13.094 8.305 16.796 1.00 95.19 75 PRO A C 1
ATOM 576 O O . PRO A 1 75 ? -12.731 8.225 15.626 1.00 95.19 75 PRO A O 1
ATOM 579 N N . ARG A 1 76 ? -12.225 8.229 17.813 1.00 95.44 76 ARG A N 1
ATOM 580 C CA . ARG A 1 76 ? -10.775 8.124 17.602 1.00 95.44 76 ARG A CA 1
ATOM 581 C C . ARG A 1 76 ? -10.388 6.822 16.904 1.00 95.44 76 ARG A C 1
ATOM 583 O O . ARG A 1 76 ? -9.524 6.820 16.034 1.00 95.44 76 ARG A O 1
ATOM 590 N N . ILE A 1 77 ? -11.026 5.707 17.263 1.00 96.50 77 ILE A N 1
ATOM 591 C CA . ILE A 1 77 ? -10.797 4.419 16.590 1.00 96.50 77 ILE A CA 1
ATOM 592 C C . ILE A 1 77 ? -11.261 4.484 15.131 1.00 96.50 77 ILE A C 1
ATOM 594 O O . ILE A 1 77 ? -10.581 3.954 14.253 1.00 96.50 77 ILE A O 1
ATOM 598 N N . MET A 1 78 ? -12.406 5.112 14.859 1.00 96.38 78 MET A N 1
ATOM 599 C CA . MET A 1 78 ? -12.915 5.282 13.496 1.00 96.38 78 MET A CA 1
ATOM 600 C C . MET A 1 78 ? -11.983 6.147 12.645 1.00 96.38 78 MET A C 1
ATOM 602 O O . MET A 1 78 ? -11.667 5.742 11.528 1.00 96.38 78 MET A O 1
ATOM 606 N N . GLU A 1 79 ? -11.490 7.257 13.194 1.00 96.88 79 GLU A N 1
ATOM 607 C CA . GLU A 1 79 ? -10.518 8.149 12.552 1.00 96.88 79 GLU A CA 1
ATOM 608 C C . GLU A 1 79 ? -9.203 7.422 12.225 1.00 96.88 79 GLU A C 1
ATOM 610 O O . GLU A 1 79 ? -8.718 7.465 11.094 1.00 96.88 79 GLU A O 1
ATOM 615 N N . LEU A 1 80 ? -8.645 6.680 13.187 1.00 96.81 80 LEU A N 1
ATOM 616 C CA . LEU A 1 80 ? -7.430 5.893 12.959 1.00 96.81 80 LEU A CA 1
ATOM 617 C C . LEU A 1 80 ? -7.653 4.808 11.901 1.00 96.81 80 LEU A C 1
ATOM 619 O O . LEU A 1 80 ? -6.806 4.604 11.036 1.00 96.81 80 LEU A O 1
ATOM 623 N N . LYS A 1 81 ? -8.811 4.137 11.919 1.00 97.38 81 LYS A N 1
ATOM 624 C CA . LYS A 1 81 ? -9.168 3.158 10.885 1.00 97.38 81 LYS A CA 1
ATOM 625 C C . LYS A 1 81 ? -9.300 3.800 9.504 1.00 97.38 81 LYS A C 1
ATOM 627 O O . LYS A 1 81 ? -8.906 3.167 8.529 1.00 97.38 81 LYS A O 1
ATOM 632 N N . SER A 1 82 ? -9.858 5.009 9.392 1.00 96.75 82 SER A N 1
ATOM 633 C CA . SER A 1 82 ? -9.899 5.718 8.107 1.00 96.75 82 SER A CA 1
ATOM 634 C C . SER A 1 82 ? -8.510 6.130 7.640 1.00 96.75 82 SER A C 1
ATOM 636 O O . SER A 1 82 ? -8.213 5.932 6.469 1.00 96.75 82 SER A O 1
ATOM 638 N N . LEU A 1 83 ? -7.648 6.606 8.543 1.00 97.31 83 LEU A N 1
ATOM 639 C CA . LEU A 1 83 ? -6.277 6.985 8.205 1.00 97.31 83 LEU A CA 1
ATOM 640 C C . LEU A 1 83 ? -5.477 5.784 7.687 1.00 97.31 83 LEU A C 1
ATOM 642 O O . LEU A 1 83 ? -4.816 5.882 6.662 1.00 97.31 83 LEU A O 1
ATOM 646 N N . VAL A 1 84 ? -5.584 4.635 8.360 1.00 97.69 84 VAL A N 1
ATOM 647 C CA . VAL A 1 84 ? -4.923 3.397 7.921 1.00 97.69 84 VAL A CA 1
ATOM 648 C C . VAL A 1 84 ? -5.431 2.956 6.551 1.00 97.69 84 VAL A C 1
ATOM 650 O O . VAL A 1 84 ? -4.628 2.575 5.708 1.00 97.69 84 VAL A O 1
ATOM 653 N N . ARG A 1 85 ? -6.746 3.028 6.300 1.00 96.94 85 ARG A N 1
ATOM 654 C CA . ARG A 1 85 ? -7.301 2.711 4.974 1.00 96.94 85 ARG A CA 1
ATOM 655 C C . ARG A 1 85 ? -6.773 3.652 3.895 1.00 96.94 85 ARG A C 1
ATOM 657 O O . ARG A 1 85 ? -6.368 3.172 2.849 1.00 96.94 85 ARG A O 1
ATOM 664 N N . GLN A 1 86 ? -6.733 4.953 4.172 1.00 96.94 86 GLN A N 1
ATOM 665 C CA . GLN A 1 86 ? -6.214 5.946 3.236 1.00 96.94 86 GLN A CA 1
ATOM 666 C C . GLN A 1 86 ? -4.729 5.710 2.925 1.00 96.94 86 GLN A C 1
ATOM 668 O O . GLN A 1 86 ? -4.335 5.747 1.767 1.00 96.94 86 GLN A O 1
ATOM 673 N N . GLN A 1 87 ? -3.911 5.430 3.943 1.00 96.62 87 GLN A N 1
ATOM 674 C CA . GLN A 1 87 ? -2.490 5.125 3.748 1.00 96.62 87 GLN A CA 1
ATOM 675 C C . GLN A 1 87 ? -2.273 3.829 2.965 1.00 96.62 87 GLN A C 1
ATOM 677 O O . GLN A 1 87 ? -1.337 3.742 2.178 1.00 96.62 87 GLN A O 1
ATOM 682 N N . LEU A 1 88 ? -3.125 2.824 3.179 1.00 97.44 88 LEU A N 1
ATOM 683 C CA . LEU A 1 88 ? -3.073 1.576 2.426 1.00 97.44 88 LEU A CA 1
ATOM 684 C C . LEU A 1 88 ? -3.435 1.804 0.953 1.00 97.44 88 LEU A C 1
ATOM 686 O O . LEU A 1 88 ? -2.700 1.351 0.087 1.00 97.44 88 LEU A O 1
ATOM 690 N N . GLU A 1 89 ? -4.492 2.567 0.673 1.00 96.94 89 GLU A N 1
ATOM 691 C CA . GLU A 1 89 ? -4.880 2.938 -0.695 1.00 96.94 89 GLU A CA 1
ATOM 692 C C . GLU A 1 89 ? -3.784 3.760 -1.399 1.00 96.94 89 GLU A C 1
ATOM 694 O O . GLU A 1 89 ? -3.462 3.523 -2.564 1.00 96.94 89 GLU A O 1
ATOM 699 N N . GLU A 1 90 ? -3.145 4.693 -0.684 1.00 96.38 90 GLU A N 1
ATOM 700 C CA . GLU A 1 90 ? -2.006 5.447 -1.212 1.00 96.38 90 GLU A CA 1
ATOM 701 C C . GLU A 1 90 ? -0.808 4.533 -1.510 1.00 96.38 90 GLU A C 1
ATOM 703 O O . GLU A 1 90 ? -0.193 4.651 -2.571 1.00 96.38 90 GLU A O 1
ATOM 708 N N . ALA A 1 91 ? -0.495 3.596 -0.612 1.00 96.44 91 ALA A N 1
ATOM 709 C CA . ALA A 1 91 ? 0.584 2.635 -0.810 1.00 96.44 91 ALA A CA 1
ATOM 710 C C . ALA A 1 91 ? 0.314 1.704 -2.004 1.00 96.44 91 ALA A C 1
ATOM 712 O O . ALA A 1 91 ? 1.221 1.470 -2.801 1.00 96.44 91 ALA A O 1
ATOM 713 N N . GLU A 1 92 ? -0.920 1.223 -2.170 1.00 96.56 92 GLU A N 1
ATOM 714 C CA . GLU A 1 92 ? -1.333 0.409 -3.321 1.00 96.56 92 GLU A CA 1
ATOM 715 C C . GLU A 1 92 ? -1.208 1.195 -4.636 1.00 96.56 92 GLU A C 1
ATOM 717 O O . GLU A 1 92 ? -0.650 0.691 -5.614 1.00 96.56 92 GLU A O 1
ATOM 722 N N . SER A 1 93 ? -1.633 2.463 -4.651 1.00 96.69 93 SER A N 1
ATOM 723 C CA . SER A 1 93 ? -1.462 3.356 -5.806 1.00 96.69 93 SER A CA 1
ATOM 724 C C . SER A 1 93 ? 0.016 3.578 -6.151 1.00 96.69 93 SER A C 1
ATOM 726 O O . SER A 1 93 ? 0.414 3.503 -7.318 1.00 96.69 93 SER A O 1
ATOM 728 N N . GLN A 1 94 ? 0.865 3.805 -5.146 1.00 95.69 94 GLN A N 1
ATOM 729 C CA . GLN A 1 94 ? 2.308 3.950 -5.346 1.00 95.69 94 GLN A CA 1
ATOM 730 C C . GLN A 1 94 ? 2.951 2.651 -5.841 1.00 95.69 94 GLN A C 1
ATOM 732 O O . GLN A 1 94 ? 3.797 2.694 -6.736 1.00 95.69 94 GLN A O 1
ATOM 737 N N . GLU A 1 95 ? 2.547 1.499 -5.305 1.00 96.12 95 GLU A N 1
ATOM 738 C CA . GLU A 1 95 ? 3.020 0.196 -5.769 1.00 96.12 95 GLU A CA 1
ATOM 739 C C . GLU A 1 95 ? 2.665 -0.016 -7.242 1.00 96.12 95 GLU A C 1
ATOM 741 O O . GLU A 1 95 ? 3.526 -0.420 -8.027 1.00 96.12 95 GLU A O 1
ATOM 746 N N . GLN A 1 96 ? 1.433 0.311 -7.638 1.00 95.88 96 GLN A N 1
ATOM 747 C CA . GLN A 1 96 ? 1.008 0.228 -9.029 1.00 95.88 96 GLN A CA 1
ATOM 748 C C . GLN A 1 96 ? 1.848 1.147 -9.927 1.00 95.88 96 GLN A C 1
ATOM 750 O O . GLN A 1 96 ? 2.377 0.688 -10.939 1.00 95.88 96 GLN A O 1
ATOM 755 N N . GLN A 1 97 ? 2.076 2.403 -9.529 1.00 95.31 97 GLN A N 1
ATOM 756 C CA . GLN A 1 97 ? 2.935 3.324 -10.285 1.00 95.31 97 GLN A CA 1
ATOM 757 C C . GLN A 1 97 ? 4.380 2.819 -10.407 1.00 95.31 97 GLN A C 1
ATOM 759 O O . GLN A 1 97 ? 5.023 3.003 -11.444 1.00 95.31 97 GLN A O 1
ATOM 764 N N . ILE A 1 98 ? 4.920 2.198 -9.356 1.00 94.69 98 ILE A N 1
ATOM 765 C CA . ILE A 1 98 ? 6.259 1.599 -9.384 1.00 94.69 98 ILE A CA 1
ATOM 766 C C . ILE A 1 98 ? 6.281 0.391 -10.320 1.00 94.69 98 ILE A C 1
ATOM 768 O O . ILE A 1 98 ? 7.224 0.266 -11.099 1.00 94.69 98 ILE A O 1
ATOM 772 N N . ARG A 1 99 ? 5.262 -0.474 -10.276 1.00 93.56 99 ARG A N 1
ATOM 773 C CA . ARG A 1 99 ? 5.131 -1.623 -11.186 1.00 93.56 99 ARG A CA 1
ATOM 774 C C . ARG A 1 99 ? 5.060 -1.170 -12.640 1.00 93.56 99 ARG A C 1
ATOM 776 O O . ARG A 1 99 ? 5.851 -1.645 -13.441 1.00 93.56 99 ARG A O 1
ATOM 783 N N . GLU A 1 100 ? 4.225 -0.184 -12.956 1.00 93.44 100 GLU A N 1
ATOM 784 C CA . GLU A 1 100 ? 4.118 0.375 -14.310 1.00 93.44 100 GLU A CA 1
ATOM 785 C C . GLU A 1 100 ? 5.448 0.970 -14.791 1.00 93.44 100 GLU A C 1
ATOM 787 O O . GLU A 1 100 ? 5.906 0.683 -15.898 1.00 93.44 100 GLU A O 1
ATOM 792 N N . LYS A 1 101 ? 6.128 1.762 -13.950 1.00 91.56 101 LYS A N 1
ATOM 793 C CA . LYS A 1 101 ? 7.462 2.293 -14.277 1.00 91.56 101 LYS A CA 1
ATOM 794 C C . LYS A 1 101 ? 8.486 1.181 -14.466 1.00 91.56 101 LYS A C 1
ATOM 796 O O . LYS A 1 101 ? 9.293 1.263 -15.386 1.00 91.56 101 LYS A O 1
ATOM 801 N N . ARG A 1 102 ? 8.460 0.153 -13.619 1.00 88.38 102 ARG A N 1
ATOM 802 C CA . ARG A 1 102 ? 9.347 -1.005 -13.733 1.00 88.38 102 ARG A CA 1
ATOM 803 C C . ARG A 1 102 ? 9.098 -1.754 -15.033 1.00 88.38 102 ARG A C 1
ATOM 805 O O . ARG A 1 102 ? 10.061 -2.078 -15.708 1.00 88.38 102 ARG A O 1
ATOM 812 N N . ASP A 1 103 ? 7.850 -2.007 -15.398 1.00 87.00 103 ASP A N 1
ATOM 813 C CA . ASP A 1 103 ? 7.521 -2.717 -16.633 1.00 87.00 103 ASP A CA 1
ATOM 814 C C . ASP A 1 103 ? 7.941 -1.906 -17.863 1.00 87.00 103 ASP A C 1
ATOM 816 O O . ASP A 1 103 ? 8.545 -2.458 -18.781 1.00 87.00 103 ASP A O 1
ATOM 820 N N . ASN A 1 104 ? 7.767 -0.581 -17.831 1.00 84.69 104 ASN A N 1
ATOM 821 C CA . ASN A 1 104 ? 8.298 0.314 -18.862 1.00 84.69 104 ASN A CA 1
ATOM 822 C C . ASN A 1 104 ? 9.836 0.292 -18.936 1.00 84.69 104 ASN A C 1
ATOM 824 O O . ASN A 1 104 ? 10.396 0.348 -20.028 1.00 84.69 104 ASN A O 1
ATOM 828 N N . LEU A 1 105 ? 10.530 0.195 -17.797 1.00 80.00 105 LEU A N 1
ATOM 829 C CA . LEU A 1 105 ? 11.989 0.053 -17.758 1.00 80.00 105 LEU A CA 1
ATOM 830 C C . LEU A 1 105 ? 12.450 -1.339 -18.200 1.00 80.00 105 LEU A C 1
ATOM 832 O O . LEU A 1 105 ? 13.442 -1.429 -18.907 1.00 80.00 105 LEU A O 1
ATOM 836 N N . ASN A 1 106 ? 11.720 -2.410 -17.878 1.00 69.75 106 ASN A N 1
ATOM 837 C CA . ASN A 1 106 ? 12.028 -3.775 -18.317 1.00 69.75 106 ASN A CA 1
ATOM 838 C C . ASN A 1 106 ? 11.986 -3.908 -19.851 1.00 69.75 106 ASN A C 1
ATOM 840 O O . ASN A 1 106 ? 12.716 -4.718 -20.415 1.00 69.75 106 ASN A O 1
ATOM 844 N N . VAL A 1 107 ? 11.164 -3.107 -20.543 1.00 63.72 107 VAL A N 1
ATOM 845 C CA . VAL A 1 107 ? 11.195 -3.012 -22.017 1.00 63.72 107 VAL A CA 1
ATOM 846 C C . VAL A 1 107 ? 12.541 -2.462 -22.516 1.00 63.72 107 VAL A C 1
ATOM 848 O O . VAL A 1 107 ? 12.983 -2.816 -23.608 1.00 63.72 107 VAL A O 1
ATOM 851 N N . VAL A 1 108 ? 13.204 -1.621 -21.719 1.00 63.91 108 VAL A N 1
ATOM 852 C CA . VAL A 1 108 ? 14.510 -1.015 -22.023 1.00 63.91 108 VAL A CA 1
ATOM 853 C C . VAL A 1 108 ? 15.677 -1.871 -21.504 1.00 63.91 108 VAL A C 1
ATOM 855 O O . VAL A 1 108 ? 16.716 -1.930 -22.160 1.00 63.91 108 VAL A O 1
ATOM 858 N N . ASP A 1 109 ? 15.495 -2.599 -20.398 1.00 64.75 109 ASP A N 1
ATOM 859 C CA . ASP A 1 109 ? 16.455 -3.537 -19.791 1.00 64.75 109 ASP A CA 1
ATOM 860 C C . ASP A 1 109 ? 16.500 -4.891 -20.532 1.00 64.75 109 ASP A C 1
ATOM 862 O O . ASP A 1 109 ? 16.493 -5.973 -19.936 1.00 64.75 109 ASP A O 1
ATOM 866 N N . GLN A 1 110 ? 16.574 -4.863 -21.866 1.00 73.50 110 GLN A N 1
ATOM 867 C CA . GLN A 1 110 ? 16.998 -6.054 -22.597 1.00 73.50 110 GLN A CA 1
ATOM 868 C C . GLN A 1 110 ? 18.456 -6.365 -22.229 1.00 73.50 110 GLN A C 1
ATOM 870 O O . GLN A 1 110 ? 19.299 -5.461 -22.272 1.00 73.50 110 GLN A O 1
ATOM 875 N N . PRO A 1 111 ? 18.791 -7.624 -21.876 1.00 82.56 111 PRO A N 1
ATOM 876 C CA . PRO A 1 111 ? 20.156 -7.974 -21.521 1.00 82.56 111 PRO A CA 1
ATOM 877 C C . PRO A 1 111 ? 21.093 -7.583 -22.660 1.00 82.56 111 PRO A C 1
ATOM 879 O O . PRO A 1 111 ? 20.803 -7.839 -23.831 1.00 82.56 111 PRO A O 1
ATOM 882 N N . LEU A 1 112 ? 22.214 -6.952 -22.316 1.00 81.88 112 LEU A N 1
ATOM 883 C CA . LEU A 1 112 ? 23.127 -6.334 -23.278 1.00 81.88 112 LEU A CA 1
ATOM 884 C C . LEU A 1 112 ? 23.586 -7.317 -24.372 1.00 81.88 112 LEU A C 1
ATOM 886 O O . LEU A 1 112 ? 23.712 -6.932 -25.533 1.00 81.88 112 LEU A O 1
ATOM 890 N N . ASP A 1 113 ? 23.733 -8.596 -24.012 1.00 85.12 113 ASP A N 1
ATOM 891 C CA . ASP A 1 113 ? 23.998 -9.712 -24.926 1.00 85.12 113 ASP A CA 1
ATOM 892 C C . ASP A 1 113 ? 22.903 -9.904 -25.984 1.00 85.12 113 ASP A C 1
ATOM 894 O O . ASP A 1 113 ? 23.199 -10.088 -27.166 1.00 85.12 113 ASP A O 1
ATOM 898 N N . THR A 1 114 ? 21.627 -9.825 -25.589 1.00 88.88 114 THR A N 1
ATOM 899 C CA . THR A 1 114 ? 20.499 -9.923 -26.529 1.00 88.88 114 THR A CA 1
ATOM 900 C C . THR A 1 114 ? 20.432 -8.712 -27.447 1.00 88.88 114 THR A C 1
ATOM 902 O O . THR A 1 114 ? 20.278 -8.878 -28.655 1.00 88.88 114 THR A O 1
ATOM 905 N N . THR A 1 115 ? 20.655 -7.506 -26.921 1.00 88.75 115 THR A N 1
ATOM 906 C CA . THR A 1 115 ? 20.732 -6.276 -27.721 1.00 88.75 115 THR A CA 1
ATOM 907 C C . THR A 1 115 ? 21.872 -6.347 -28.739 1.00 88.75 115 THR A C 1
ATOM 909 O O . THR A 1 115 ? 21.707 -5.961 -29.898 1.00 88.75 115 THR A O 1
ATOM 912 N N . LEU A 1 116 ? 23.021 -6.898 -28.340 1.00 91.44 116 LEU A N 1
ATOM 913 C CA . LEU A 1 116 ? 24.165 -7.129 -29.217 1.00 91.44 116 LEU A CA 1
ATOM 914 C C . LEU A 1 116 ? 23.856 -8.155 -30.311 1.00 91.44 116 LEU A C 1
ATOM 916 O O . LEU A 1 116 ? 24.178 -7.901 -31.473 1.00 91.44 116 LEU A O 1
ATOM 920 N N . ALA A 1 117 ? 23.209 -9.273 -29.978 1.00 92.25 117 ALA A N 1
ATOM 921 C CA . ALA A 1 117 ? 22.806 -10.284 -30.956 1.00 92.25 117 ALA A CA 1
ATOM 922 C C . ALA A 1 117 ? 21.780 -9.736 -31.969 1.00 92.25 117 ALA A C 1
ATOM 924 O O . ALA A 1 117 ? 21.915 -9.946 -33.180 1.00 92.25 117 ALA A O 1
ATOM 925 N N . LEU A 1 118 ? 20.789 -8.971 -31.498 1.00 93.44 118 LEU A N 1
ATOM 926 C CA . LEU A 1 118 ? 19.803 -8.302 -32.354 1.00 93.44 118 LEU A CA 1
ATOM 927 C C . LEU A 1 118 ? 20.471 -7.288 -33.288 1.00 93.44 118 LEU A C 1
ATOM 929 O O . LEU A 1 118 ? 20.192 -7.266 -34.488 1.00 93.44 118 LEU A O 1
ATOM 933 N N . LEU A 1 119 ? 21.399 -6.482 -32.767 1.00 94.06 119 LEU A N 1
ATOM 934 C CA . LEU A 1 119 ? 22.119 -5.492 -33.562 1.00 94.06 119 LEU A CA 1
ATOM 935 C C . LEU A 1 119 ? 23.046 -6.142 -34.600 1.00 94.06 119 LEU A C 1
ATOM 937 O O . LEU A 1 119 ? 23.133 -5.646 -35.722 1.00 94.06 119 LEU A O 1
ATOM 941 N N . GLN A 1 120 ? 23.702 -7.255 -34.261 1.00 95.06 120 GLN A N 1
ATOM 942 C CA . GLN A 1 120 ? 24.492 -8.049 -35.210 1.00 95.06 120 GLN A CA 1
ATOM 943 C C . GLN A 1 120 ? 23.632 -8.596 -36.344 1.00 95.06 120 GLN A C 1
ATOM 945 O O . GLN A 1 120 ? 24.008 -8.470 -37.507 1.00 95.06 120 GLN A O 1
ATOM 950 N N . THR A 1 121 ? 22.462 -9.140 -36.011 1.00 96.31 121 THR A N 1
ATOM 951 C CA . THR A 1 121 ? 21.506 -9.646 -37.003 1.00 96.31 121 THR A CA 1
ATOM 952 C C . THR A 1 121 ? 21.048 -8.519 -37.931 1.00 96.31 121 THR A C 1
ATOM 954 O O . THR A 1 121 ? 21.108 -8.655 -39.149 1.00 96.31 121 THR A O 1
ATOM 957 N N . ALA A 1 122 ? 20.689 -7.357 -37.376 1.00 94.69 122 ALA A N 1
ATOM 958 C CA . ALA A 1 122 ? 20.284 -6.188 -38.158 1.00 94.69 122 ALA A CA 1
ATOM 959 C C . ALA A 1 122 ? 21.429 -5.571 -38.988 1.00 94.69 122 ALA A C 1
ATOM 961 O O . ALA A 1 122 ? 21.172 -4.909 -39.999 1.00 94.69 122 ALA A O 1
ATOM 962 N N . ALA A 1 123 ? 22.685 -5.727 -38.556 1.00 95.38 123 ALA A N 1
ATOM 963 C CA . ALA A 1 123 ? 23.861 -5.329 -39.328 1.00 95.38 123 ALA A CA 1
ATOM 964 C C . ALA A 1 123 ? 24.083 -6.279 -40.513 1.00 95.38 123 ALA A C 1
ATOM 966 O O . ALA A 1 123 ? 24.242 -5.799 -41.632 1.00 95.38 123 ALA A O 1
ATOM 967 N N . ALA A 1 124 ? 24.012 -7.594 -40.279 1.00 95.56 124 ALA A N 1
ATOM 968 C CA . ALA A 1 124 ? 24.132 -8.615 -41.317 1.00 95.56 124 ALA A CA 1
ATOM 969 C C . ALA A 1 124 ? 23.024 -8.488 -42.376 1.00 95.56 124 ALA A C 1
ATOM 971 O O . ALA A 1 124 ? 23.320 -8.481 -43.564 1.00 95.56 124 ALA A O 1
ATOM 972 N N . GLN A 1 125 ? 21.772 -8.270 -41.956 1.00 96.12 125 GLN A N 1
ATOM 973 C CA . GLN A 1 125 ? 20.649 -8.024 -42.872 1.00 96.12 125 GLN A CA 1
ATOM 974 C C . GLN A 1 125 ? 20.873 -6.787 -43.753 1.00 96.12 125 GLN A C 1
ATOM 976 O O . GLN A 1 125 ? 20.623 -6.824 -44.951 1.00 96.12 125 GLN A O 1
ATOM 981 N N . ALA A 1 126 ? 21.377 -5.685 -43.186 1.00 94.25 126 ALA A N 1
ATOM 982 C CA . ALA A 1 126 ? 21.664 -4.479 -43.967 1.00 94.25 126 ALA A CA 1
ATOM 983 C C . ALA A 1 126 ? 22.846 -4.666 -44.935 1.00 94.25 126 ALA A C 1
ATOM 985 O O . ALA A 1 126 ? 22.870 -4.047 -46.000 1.00 94.25 126 ALA A O 1
ATOM 986 N N . GLU A 1 127 ? 23.829 -5.492 -44.566 1.00 94.62 127 GLU A N 1
ATOM 987 C CA . GLU A 1 127 ? 24.949 -5.862 -45.434 1.00 94.62 127 GLU A CA 1
ATOM 988 C C . GLU A 1 127 ? 24.453 -6.709 -46.614 1.00 94.62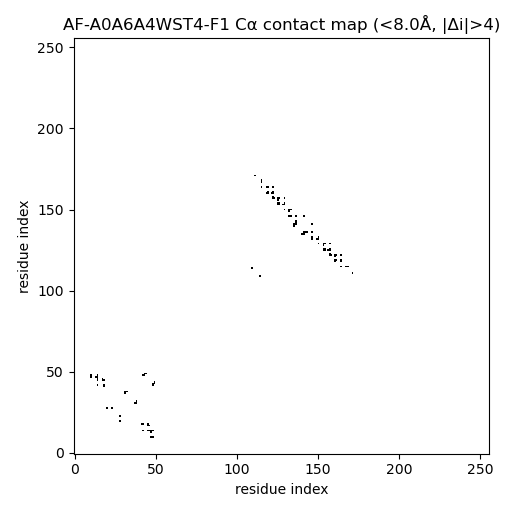 127 GLU A C 1
ATOM 990 O O . GLU A 1 127 ? 24.690 -6.324 -47.760 1.00 94.62 127 GLU A O 1
ATOM 995 N N . GLU A 1 128 ? 23.650 -7.741 -46.349 1.00 95.88 128 GLU A N 1
ATOM 996 C CA . GLU A 1 128 ? 23.007 -8.584 -47.364 1.00 95.88 128 GLU A CA 1
ATOM 997 C C . GLU A 1 128 ? 22.106 -7.772 -48.310 1.00 95.88 128 GLU A C 1
ATOM 999 O O . GLU A 1 128 ? 22.217 -7.893 -49.528 1.00 95.88 128 GLU A O 1
ATOM 1004 N N . GLU A 1 129 ? 21.263 -6.874 -47.786 1.00 95.12 129 GLU A N 1
ATOM 1005 C CA . GLU A 1 129 ? 20.452 -5.968 -48.611 1.00 95.12 129 GLU A CA 1
ATOM 1006 C C . GLU A 1 129 ? 21.323 -5.112 -49.543 1.00 95.12 129 GLU A C 1
ATOM 1008 O O . GLU A 1 129 ? 20.980 -4.919 -50.711 1.00 95.12 129 GLU A O 1
ATOM 1013 N N . SER A 1 130 ? 22.460 -4.607 -49.050 1.00 94.88 130 SER A N 1
ATOM 1014 C CA . SER A 1 130 ? 23.382 -3.816 -49.870 1.00 94.88 130 SER A CA 1
ATOM 1015 C C . SER A 1 130 ? 24.079 -4.658 -50.944 1.00 94.88 130 SER A C 1
ATOM 1017 O O . SER A 1 130 ? 24.265 -4.176 -52.061 1.00 94.88 130 SER A O 1
ATOM 1019 N N . GLU A 1 131 ? 24.413 -5.916 -50.647 1.00 94.06 131 GLU A N 1
ATOM 1020 C CA . GLU A 1 131 ? 24.999 -6.852 -51.613 1.00 94.06 131 GLU A CA 1
ATOM 1021 C C . GLU A 1 131 ? 23.986 -7.284 -52.676 1.00 94.06 131 GLU A C 1
ATOM 1023 O O . GLU A 1 131 ? 24.329 -7.353 -53.856 1.00 94.06 131 GLU A O 1
ATOM 1028 N N . ASN A 1 132 ? 22.723 -7.480 -52.297 1.00 95.38 132 ASN A N 1
ATOM 1029 C CA . ASN A 1 132 ? 21.642 -7.784 -53.232 1.00 95.38 132 ASN A CA 1
ATOM 1030 C C . ASN A 1 132 ? 21.449 -6.655 -54.257 1.00 95.38 132 ASN A C 1
ATOM 1032 O O . ASN A 1 132 ? 21.283 -6.934 -55.445 1.00 95.38 132 ASN A O 1
ATOM 1036 N N . LEU A 1 133 ? 21.554 -5.385 -53.840 1.00 94.62 133 LEU A N 1
ATOM 1037 C CA . LEU A 1 133 ? 21.532 -4.245 -54.767 1.00 94.62 133 LEU A CA 1
ATOM 1038 C C . LEU A 1 133 ? 22.701 -4.291 -55.762 1.00 94.62 133 LEU A C 1
ATOM 1040 O O . LEU A 1 133 ? 22.503 -4.049 -56.953 1.00 94.62 133 LEU A O 1
ATOM 1044 N N . VAL A 1 134 ? 23.904 -4.651 -55.299 1.00 95.00 134 VAL A N 1
ATOM 1045 C CA . VAL A 1 134 ? 25.076 -4.822 -56.175 1.00 95.00 134 VAL A CA 1
ATOM 1046 C C . VAL A 1 134 ? 24.840 -5.955 -57.174 1.00 95.00 134 VAL A C 1
ATOM 1048 O O . VAL A 1 134 ? 25.076 -5.776 -58.367 1.00 95.00 134 VAL A O 1
ATOM 1051 N N . GLN A 1 135 ? 24.333 -7.104 -56.723 1.00 94.81 135 GLN A N 1
ATOM 1052 C CA . GLN A 1 135 ? 24.048 -8.243 -57.598 1.00 94.81 135 GLN A CA 1
ATOM 1053 C C . GLN A 1 135 ? 22.981 -7.914 -58.646 1.00 94.81 135 GLN A C 1
ATOM 1055 O O . GLN A 1 135 ? 23.138 -8.272 -59.812 1.00 94.81 135 GLN A O 1
ATOM 1060 N N . SER A 1 136 ? 21.909 -7.220 -58.267 1.00 93.56 136 SER A N 1
ATOM 1061 C CA . SER A 1 136 ? 20.868 -6.799 -59.209 1.00 93.56 136 SER A CA 1
ATOM 1062 C C . SER A 1 136 ? 21.375 -5.774 -60.225 1.00 93.56 136 SER A C 1
ATOM 1064 O O . SER A 1 136 ? 21.043 -5.883 -61.404 1.00 93.56 136 SER A O 1
ATOM 1066 N N . MET A 1 137 ? 22.261 -4.853 -59.833 1.00 95.12 137 MET A N 1
ATOM 1067 C CA . MET A 1 137 ? 22.950 -3.979 -60.792 1.00 95.12 137 MET A CA 1
ATOM 1068 C C . MET A 1 137 ? 23.839 -4.781 -61.758 1.00 95.12 137 MET A C 1
ATOM 1070 O O . MET A 1 137 ? 23.777 -4.561 -62.966 1.00 95.12 137 MET A O 1
ATOM 1074 N N . LEU A 1 138 ? 24.626 -5.745 -61.261 1.00 93.38 138 LEU A N 1
ATOM 1075 C CA . LEU A 1 138 ? 25.489 -6.599 -62.096 1.00 93.38 138 LEU A CA 1
ATOM 1076 C C . LEU A 1 138 ? 24.697 -7.495 -63.060 1.00 93.38 138 LEU A C 1
ATOM 1078 O O . LEU A 1 138 ? 25.177 -7.800 -64.150 1.00 93.38 138 LEU A O 1
ATOM 1082 N N . ARG A 1 139 ? 23.479 -7.894 -62.676 1.00 94.38 139 ARG A N 1
ATOM 1083 C CA . ARG A 1 139 ? 22.523 -8.608 -63.538 1.00 94.38 139 ARG A CA 1
ATOM 1084 C C . ARG A 1 139 ? 21.820 -7.698 -64.553 1.00 94.38 139 ARG A C 1
ATOM 1086 O O . ARG A 1 139 ? 21.124 -8.207 -65.426 1.00 94.38 139 ARG A O 1
ATOM 1093 N N . GLY A 1 140 ? 22.000 -6.379 -64.460 1.00 91.62 140 GLY A N 1
ATOM 1094 C CA . GLY A 1 140 ? 21.337 -5.399 -65.322 1.00 91.62 140 GLY A CA 1
ATOM 1095 C C . GLY A 1 140 ? 19.863 -5.155 -64.978 1.00 91.62 140 GLY A C 1
ATOM 1096 O O . GLY A 1 140 ? 19.132 -4.615 -65.802 1.00 91.62 140 GLY A O 1
ATOM 1097 N N . GLU A 1 141 ? 19.412 -5.538 -63.779 1.00 91.88 141 GLU A N 1
ATOM 1098 C CA . GLU A 1 141 ? 18.020 -5.386 -63.315 1.00 91.88 141 GLU A CA 1
ATOM 1099 C C . GLU A 1 141 ? 17.690 -3.943 -62.880 1.00 91.88 141 GLU A C 1
ATOM 1101 O O . GLU A 1 141 ? 16.528 -3.612 -62.650 1.00 91.88 141 GLU A O 1
ATOM 1106 N N . MET A 1 142 ? 18.698 -3.070 -62.758 1.00 92.69 142 MET A N 1
ATOM 1107 C CA . MET A 1 142 ? 18.542 -1.655 -62.403 1.00 92.69 142 MET A CA 1
ATOM 1108 C C . MET A 1 142 ? 19.564 -0.766 -63.122 1.00 92.69 142 MET A C 1
ATOM 1110 O O . MET A 1 142 ? 20.645 -1.221 -63.495 1.00 92.69 142 MET A O 1
ATOM 1114 N N . SER A 1 143 ? 19.228 0.517 -63.296 1.00 93.38 143 SER A N 1
ATOM 1115 C CA . SER A 1 143 ? 20.158 1.528 -63.810 1.00 93.38 143 SER A CA 1
ATOM 1116 C C . SER A 1 143 ? 21.194 1.929 -62.755 1.00 93.38 143 SER A C 1
ATOM 1118 O O . SER A 1 143 ? 20.971 1.780 -61.553 1.00 93.38 143 SER A O 1
ATOM 1120 N N . ILE A 1 144 ? 22.323 2.479 -63.209 1.00 92.56 144 ILE A N 1
ATOM 1121 C CA . ILE A 1 144 ? 23.407 2.946 -62.331 1.00 92.56 144 ILE A CA 1
ATOM 1122 C C . ILE A 1 144 ? 22.925 4.079 -61.414 1.00 92.56 144 ILE A C 1
ATOM 1124 O O . ILE A 1 144 ? 23.235 4.070 -60.225 1.00 92.56 144 ILE A O 1
ATOM 1128 N N . ASP A 1 145 ? 22.127 5.014 -61.934 1.00 92.81 145 ASP A N 1
ATOM 1129 C CA . ASP A 1 145 ? 21.602 6.134 -61.144 1.00 92.81 145 ASP A CA 1
ATOM 1130 C C . ASP A 1 145 ? 20.687 5.639 -60.009 1.00 92.81 145 ASP A C 1
ATOM 1132 O O . ASP A 1 145 ? 20.863 6.033 -58.855 1.00 92.81 145 ASP A O 1
ATOM 1136 N N . ASN A 1 146 ? 19.799 4.678 -60.299 1.00 92.75 146 ASN A N 1
ATOM 1137 C CA . ASN A 1 146 ? 18.928 4.057 -59.293 1.00 92.75 146 ASN A CA 1
ATOM 1138 C C . ASN A 1 146 ? 19.726 3.215 -58.286 1.00 92.75 146 ASN A C 1
ATOM 1140 O O . ASN A 1 146 ? 19.397 3.178 -57.098 1.00 92.75 146 ASN A O 1
ATOM 1144 N N . PHE A 1 147 ? 20.783 2.535 -58.743 1.00 95.00 147 PHE A N 1
ATOM 1145 C CA . PHE A 1 147 ? 21.685 1.803 -57.861 1.00 95.00 147 PHE A CA 1
ATOM 1146 C C . PHE A 1 147 ? 22.349 2.746 -56.857 1.00 95.00 147 PHE A C 1
ATOM 1148 O O . PHE A 1 147 ? 22.325 2.461 -55.664 1.00 95.00 147 PHE A O 1
ATOM 1155 N N . LEU A 1 148 ? 22.908 3.874 -57.303 1.00 94.56 148 LEU A N 1
ATOM 1156 C CA . LEU A 1 148 ? 23.589 4.821 -56.415 1.00 94.56 148 LEU A CA 1
ATOM 1157 C C . LEU A 1 148 ? 22.635 5.434 -55.383 1.00 94.56 148 LEU A C 1
ATOM 1159 O O . LEU A 1 148 ? 23.007 5.550 -54.212 1.00 94.56 148 LEU A O 1
ATOM 1163 N N . GLU A 1 149 ? 21.406 5.763 -55.789 1.00 94.94 149 GLU A N 1
ATOM 1164 C CA . GLU A 1 149 ? 20.379 6.311 -54.897 1.00 94.94 149 GLU A CA 1
ATOM 1165 C C . GLU A 1 149 ? 19.993 5.331 -53.774 1.00 94.94 149 GLU A C 1
ATOM 1167 O O . GLU A 1 149 ? 19.841 5.738 -52.621 1.00 94.94 149 GLU A O 1
ATOM 1172 N N . LEU A 1 150 ? 19.894 4.030 -54.075 1.00 93.94 150 LEU A N 1
ATOM 1173 C CA . LEU A 1 150 ? 19.488 3.004 -53.105 1.00 93.94 150 LEU A CA 1
ATOM 1174 C C . LEU A 1 150 ? 20.662 2.406 -52.315 1.00 93.94 150 LEU A C 1
ATOM 1176 O O . LEU A 1 150 ? 20.535 2.124 -51.120 1.00 93.94 150 LEU A O 1
ATOM 1180 N N . TYR A 1 151 ? 21.814 2.208 -52.954 1.00 95.75 151 TYR A N 1
ATOM 1181 C CA . TYR A 1 151 ? 22.964 1.523 -52.366 1.00 95.75 151 TYR A CA 1
ATOM 1182 C C . TYR A 1 151 ? 23.676 2.374 -51.319 1.00 95.75 151 TYR A C 1
ATOM 1184 O O . TYR A 1 151 ? 23.972 1.873 -50.234 1.00 95.75 151 TYR A O 1
ATOM 1192 N N . LEU A 1 152 ? 23.933 3.655 -51.599 1.00 94.38 152 LEU A N 1
ATOM 1193 C CA . LEU A 1 152 ? 24.649 4.538 -50.672 1.00 94.38 152 LEU A CA 1
ATOM 1194 C C . LEU A 1 152 ? 23.988 4.629 -49.280 1.00 94.38 152 LEU A C 1
ATOM 1196 O O . LEU A 1 152 ? 24.688 4.375 -48.293 1.00 94.38 152 LEU A O 1
ATOM 1200 N N . PRO A 1 153 ? 22.672 4.901 -49.141 1.00 95.19 153 PRO A N 1
ATOM 1201 C CA . PRO A 1 153 ? 22.037 4.963 -47.823 1.00 95.19 153 PRO A CA 1
ATOM 1202 C C . PRO A 1 153 ? 21.990 3.596 -47.124 1.00 95.19 153 PRO A C 1
ATOM 1204 O O . PRO A 1 153 ? 22.161 3.513 -45.899 1.00 95.19 153 PRO A O 1
ATOM 1207 N N . LYS A 1 154 ? 21.809 2.502 -47.878 1.00 94.00 154 LYS A N 1
ATOM 1208 C CA . LYS A 1 154 ? 21.823 1.133 -47.335 1.00 94.00 154 LYS A CA 1
ATOM 1209 C C . LYS A 1 154 ? 23.207 0.750 -46.818 1.00 94.00 154 LYS A C 1
ATOM 1211 O O . LYS A 1 154 ? 23.335 0.305 -45.676 1.00 94.00 154 LYS A O 1
ATOM 1216 N N . ARG A 1 155 ? 24.257 1.025 -47.595 1.00 95.06 155 ARG A N 1
ATOM 1217 C CA . ARG A 1 155 ? 25.652 0.778 -47.216 1.00 95.06 155 ARG A CA 1
ATOM 1218 C C . ARG A 1 155 ? 26.075 1.637 -46.026 1.00 95.06 155 ARG A C 1
ATOM 1220 O O . ARG A 1 155 ? 26.718 1.126 -45.111 1.00 95.06 155 ARG A O 1
ATOM 1227 N N . GLN A 1 156 ? 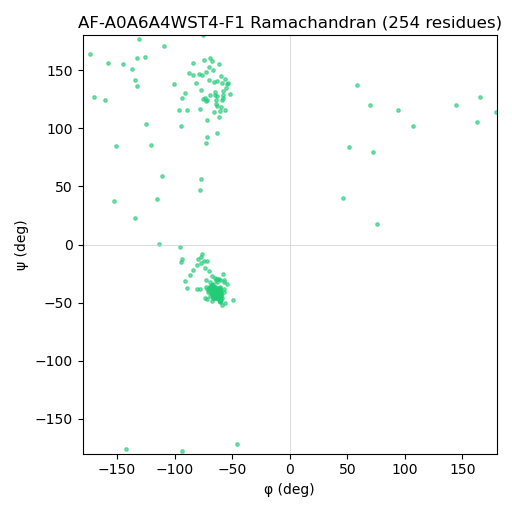25.661 2.904 -45.979 1.00 96.19 156 GLN A N 1
ATOM 1228 C CA . GLN A 1 156 ? 25.893 3.778 -44.825 1.00 96.19 156 GLN A CA 1
ATOM 1229 C C . GLN A 1 156 ? 25.232 3.224 -43.557 1.00 96.19 156 GLN A C 1
ATOM 1231 O O . GLN A 1 156 ? 25.855 3.201 -42.494 1.00 96.19 156 GLN A O 1
ATOM 1236 N N . THR A 1 157 ? 23.998 2.724 -43.666 1.00 95.56 157 THR A N 1
ATOM 1237 C CA . THR A 1 157 ? 23.285 2.100 -42.542 1.00 95.56 157 THR A CA 1
ATOM 1238 C C . THR A 1 157 ? 23.984 0.825 -42.064 1.00 95.56 157 THR A C 1
ATOM 1240 O O . THR A 1 157 ? 24.155 0.647 -40.855 1.00 95.56 157 THR A O 1
ATOM 1243 N N . ALA A 1 158 ? 24.434 -0.034 -42.983 1.00 95.19 158 ALA A N 1
ATOM 1244 C CA . ALA A 1 158 ? 25.179 -1.252 -42.659 1.00 95.19 158 ALA A CA 1
ATOM 1245 C C . ALA A 1 158 ? 26.487 -0.937 -41.913 1.00 95.19 158 ALA A C 1
ATOM 1247 O O . ALA A 1 158 ? 26.731 -1.472 -40.830 1.00 95.19 158 ALA A O 1
ATOM 1248 N N . ILE A 1 159 ? 27.283 0.009 -42.429 1.00 95.75 159 ILE A N 1
ATOM 1249 C CA . ILE A 1 159 ? 28.535 0.451 -41.796 1.00 95.75 159 ILE A CA 1
ATOM 1250 C C . ILE A 1 159 ? 28.256 1.060 -40.415 1.00 95.75 159 ILE A C 1
ATOM 1252 O O . ILE A 1 159 ? 28.915 0.697 -39.441 1.00 95.75 159 ILE A O 1
ATOM 1256 N N . ALA A 1 160 ? 27.250 1.931 -40.289 1.00 96.50 160 ALA A N 1
ATOM 1257 C CA . ALA A 1 160 ? 26.893 2.544 -39.010 1.00 96.50 160 ALA A CA 1
ATOM 1258 C C . ALA A 1 160 ? 26.466 1.502 -37.962 1.00 96.50 160 ALA A C 1
ATOM 1260 O O . ALA A 1 160 ? 26.852 1.605 -36.796 1.00 96.50 160 ALA A O 1
ATOM 1261 N N . ARG A 1 161 ? 25.692 0.482 -38.358 1.00 96.50 161 ARG A N 1
ATOM 1262 C CA . ARG A 1 161 ? 25.315 -0.625 -37.465 1.00 96.50 161 ARG A CA 1
ATOM 1263 C C . ARG A 1 161 ? 26.528 -1.462 -37.073 1.00 96.50 161 ARG A C 1
ATOM 1265 O O . ARG A 1 161 ? 26.663 -1.774 -35.896 1.00 96.50 161 ARG A O 1
ATOM 1272 N N . ARG A 1 162 ? 27.440 -1.748 -38.003 1.00 95.19 162 ARG A N 1
ATOM 1273 C CA . ARG A 1 162 ? 28.678 -2.493 -37.729 1.00 95.19 162 ARG A CA 1
ATOM 1274 C C . ARG A 1 162 ? 29.585 -1.767 -36.734 1.00 95.19 162 ARG A C 1
ATOM 1276 O O . ARG A 1 162 ? 29.983 -2.363 -35.741 1.00 95.19 162 ARG A O 1
ATOM 1283 N N . VAL A 1 163 ? 29.777 -0.457 -36.904 1.00 96.12 163 VAL A N 1
ATOM 1284 C CA . VAL A 1 163 ? 30.502 0.380 -35.928 1.00 96.12 163 VAL A CA 1
ATOM 1285 C C . VAL A 1 163 ? 29.826 0.341 -34.554 1.00 96.12 163 VAL A C 1
ATOM 1287 O O . VAL A 1 163 ? 30.506 0.226 -33.536 1.00 96.12 163 VAL A O 1
ATOM 1290 N N . LYS A 1 164 ? 28.488 0.398 -34.497 1.00 94.81 164 LYS A N 1
ATOM 1291 C CA . LYS A 1 164 ? 27.746 0.286 -33.230 1.00 94.81 164 LYS A CA 1
ATOM 1292 C C . LYS A 1 164 ? 27.896 -1.095 -32.583 1.00 94.81 164 LYS A C 1
ATOM 1294 O O . LYS A 1 164 ? 28.031 -1.153 -31.367 1.00 94.81 164 LYS A O 1
ATOM 1299 N N . VAL A 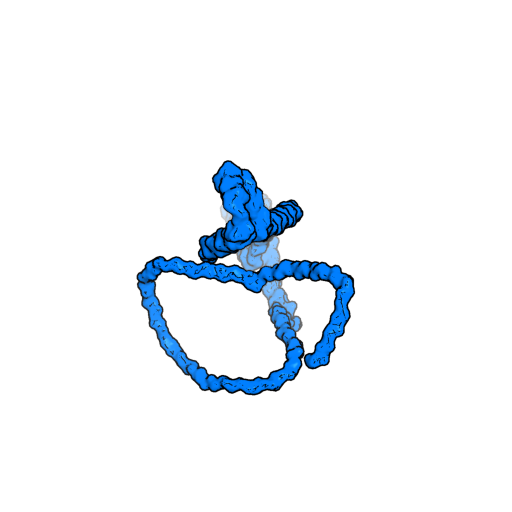1 165 ? 27.913 -2.181 -33.361 1.00 94.69 165 VAL A N 1
ATOM 1300 C CA . VAL A 1 165 ? 28.206 -3.538 -32.861 1.00 94.69 165 VAL A CA 1
ATOM 1301 C C . VAL A 1 165 ? 29.601 -3.593 -32.255 1.00 94.69 165 VAL A C 1
ATOM 1303 O O . VAL A 1 165 ? 29.754 -4.101 -31.148 1.00 94.69 165 VAL A O 1
ATOM 1306 N N . ASP A 1 166 ? 30.608 -3.074 -32.954 1.00 92.56 166 ASP A N 1
ATOM 1307 C CA . ASP A 1 166 ? 31.997 -3.115 -32.492 1.00 92.56 166 ASP A CA 1
ATOM 1308 C C . ASP A 1 166 ? 32.175 -2.299 -31.207 1.00 92.56 166 ASP A C 1
ATOM 1310 O O . ASP A 1 166 ? 32.814 -2.758 -30.261 1.00 92.56 166 ASP A O 1
ATOM 1314 N N . LYS A 1 167 ? 31.515 -1.138 -31.121 1.00 92.88 167 LYS A N 1
ATOM 1315 C CA . LYS A 1 167 ? 31.481 -0.329 -29.896 1.00 92.88 167 LYS A CA 1
ATOM 1316 C C . LYS A 1 167 ? 30.753 -1.029 -28.753 1.00 92.88 167 LYS A C 1
ATOM 1318 O O . LYS A 1 167 ? 31.232 -1.005 -27.626 1.00 92.88 167 LYS A O 1
ATOM 1323 N N . LEU A 1 168 ? 29.629 -1.687 -29.025 1.00 89.25 168 LEU A N 1
ATOM 1324 C CA . LEU A 1 168 ? 28.892 -2.437 -28.009 1.00 89.25 168 LEU A CA 1
ATOM 1325 C C . LEU A 1 168 ? 29.691 -3.649 -27.502 1.00 89.25 168 LEU A C 1
ATOM 1327 O O . LEU A 1 168 ? 29.686 -3.915 -26.306 1.00 89.25 168 LEU A O 1
ATOM 1331 N N . LYS A 1 169 ? 30.425 -4.336 -28.388 1.00 89.56 169 LYS A N 1
ATOM 1332 C CA . LYS A 1 169 ? 31.359 -5.420 -28.038 1.00 89.56 169 LYS A CA 1
ATOM 1333 C C . LYS A 1 169 ? 32.500 -4.937 -27.144 1.00 89.56 169 LYS A C 1
ATOM 1335 O O . LYS A 1 169 ? 32.846 -5.631 -26.196 1.00 89.56 169 LYS A O 1
ATOM 1340 N N . GLU A 1 170 ? 33.070 -3.766 -27.429 1.00 88.06 170 GLU A N 1
ATOM 1341 C CA . GLU A 1 170 ? 34.145 -3.151 -26.630 1.00 88.06 170 GLU A CA 1
ATOM 1342 C C . GLU A 1 170 ? 33.697 -2.869 -25.183 1.00 88.06 170 GLU A C 1
ATOM 1344 O O . GLU A 1 170 ? 34.461 -3.058 -24.231 1.00 88.06 170 GLU A O 1
ATOM 1349 N N . LEU A 1 171 ? 32.431 -2.480 -25.010 1.00 83.69 171 LEU A N 1
ATOM 1350 C CA . LEU A 1 171 ? 31.826 -2.236 -23.701 1.00 83.69 171 LEU A CA 1
ATOM 1351 C C . LEU A 1 171 ? 31.531 -3.531 -22.916 1.00 83.69 171 LEU A C 1
ATOM 1353 O O . LEU A 1 171 ? 31.405 -3.470 -21.694 1.00 83.69 171 LEU A O 1
ATOM 1357 N N . LEU A 1 172 ? 31.434 -4.695 -23.577 1.00 76.62 172 LEU A N 1
ATOM 1358 C CA . LEU A 1 172 ? 30.786 -5.881 -23.004 1.00 76.62 172 LEU A CA 1
ATOM 1359 C C . LEU A 1 172 ? 31.652 -6.768 -22.081 1.00 76.62 172 LEU A C 1
ATOM 1361 O O . LEU A 1 172 ? 31.089 -7.465 -21.245 1.00 76.62 172 LEU A O 1
ATOM 1365 N N . PRO A 1 173 ? 32.994 -6.751 -22.138 1.00 62.72 173 PRO A N 1
ATOM 1366 C CA . PRO A 1 173 ? 33.808 -7.319 -21.058 1.00 62.72 173 PRO A CA 1
ATOM 1367 C C . PRO A 1 173 ? 34.977 -6.427 -20.612 1.00 62.72 173 PRO A C 1
ATOM 1369 O O . PRO A 1 173 ? 35.902 -6.919 -19.975 1.00 62.72 173 PRO A O 1
ATOM 1372 N N . SER A 1 174 ? 34.924 -5.112 -20.850 1.00 54.50 174 SER A N 1
ATOM 1373 C CA . SER A 1 174 ? 35.855 -4.163 -20.204 1.00 54.50 174 SER A CA 1
ATOM 1374 C C . SER A 1 174 ? 35.436 -3.804 -18.767 1.00 54.50 174 SER A C 1
ATOM 1376 O O . SER A 1 174 ? 36.267 -3.380 -17.968 1.00 54.50 174 SER A O 1
ATOM 1378 N N . ALA A 1 175 ? 34.173 -4.045 -18.386 1.00 54.09 175 ALA A N 1
ATOM 1379 C CA . ALA A 1 175 ? 33.683 -3.852 -17.015 1.00 54.09 175 ALA A CA 1
ATOM 1380 C C . ALA A 1 175 ? 34.106 -4.972 -16.037 1.00 54.09 175 ALA A C 1
ATOM 1382 O O . ALA A 1 175 ? 34.038 -4.785 -14.825 1.00 54.09 175 ALA A O 1
ATOM 1383 N N . ALA A 1 176 ? 34.571 -6.121 -16.542 1.00 52.41 176 ALA A N 1
ATOM 1384 C CA . ALA A 1 176 ? 35.101 -7.210 -15.716 1.00 52.41 176 ALA A CA 1
ATOM 1385 C C . ALA A 1 176 ? 36.631 -7.144 -15.532 1.00 52.41 176 ALA A C 1
ATOM 1387 O O . ALA A 1 176 ? 37.169 -7.836 -14.669 1.00 52.41 176 ALA A O 1
ATOM 1388 N N . SER A 1 177 ? 37.342 -6.312 -16.307 1.00 50.22 177 SER A N 1
ATOM 1389 C CA . SER A 1 177 ? 38.813 -6.236 -16.293 1.00 50.22 177 SER A CA 1
ATOM 1390 C C . SER A 1 177 ? 39.395 -4.917 -15.767 1.00 50.22 177 SER A C 1
ATOM 1392 O O . SER A 1 177 ? 40.614 -4.804 -15.668 1.00 50.22 177 SER A O 1
ATOM 1394 N N . SER A 1 178 ? 38.576 -3.940 -15.362 1.00 50.81 178 SER A N 1
ATOM 1395 C CA . SER A 1 178 ? 39.030 -2.722 -14.663 1.00 50.81 178 SER A CA 1
ATOM 1396 C C . SER A 1 178 ? 38.576 -2.700 -13.196 1.00 50.81 178 SER A C 1
ATOM 1398 O O . SER A 1 178 ? 37.857 -1.804 -12.759 1.00 50.81 178 SER A O 1
ATOM 1400 N N . GLY A 1 179 ? 38.978 -3.719 -12.435 1.00 43.97 179 GLY A N 1
ATOM 1401 C CA . GLY A 1 179 ? 38.615 -3.886 -11.023 1.00 43.97 179 GLY A CA 1
ATOM 1402 C C . GLY A 1 179 ? 39.655 -4.666 -10.224 1.00 43.97 179 GLY A C 1
ATOM 1403 O O . GLY A 1 179 ? 39.310 -5.477 -9.372 1.00 43.97 179 GLY A O 1
ATOM 1404 N N . GLY A 1 180 ? 40.940 -4.454 -10.510 1.00 49.31 180 GLY A N 1
ATOM 1405 C CA . GLY A 1 180 ? 42.010 -4.843 -9.598 1.00 49.31 180 GLY A CA 1
ATOM 1406 C C . GLY A 1 180 ? 42.036 -3.893 -8.402 1.00 49.31 180 GLY A C 1
ATOM 1407 O O . GLY A 1 180 ? 42.749 -2.896 -8.434 1.00 49.31 180 GLY A O 1
ATOM 1408 N N . GLY A 1 181 ? 41.254 -4.186 -7.361 1.00 45.81 181 GLY A N 1
ATOM 1409 C CA . GLY A 1 181 ? 41.360 -3.475 -6.088 1.00 45.81 181 GLY A CA 1
ATOM 1410 C C . GLY A 1 181 ? 40.158 -3.637 -5.162 1.00 45.81 181 GLY A C 1
ATOM 1411 O O . GLY A 1 181 ? 39.151 -2.967 -5.335 1.00 45.81 181 GLY A O 1
ATOM 1412 N N . GLY A 1 182 ? 40.329 -4.442 -4.111 1.00 41.91 182 GLY A N 1
ATOM 1413 C CA . GLY A 1 182 ? 39.556 -4.322 -2.871 1.00 41.91 182 GLY A CA 1
ATOM 1414 C C . GLY A 1 182 ? 38.313 -5.203 -2.788 1.00 41.91 182 GLY A C 1
ATOM 1415 O O . GLY A 1 182 ? 37.365 -5.061 -3.546 1.00 41.91 182 GLY A O 1
ATOM 1416 N N . GLY A 1 183 ? 38.332 -6.132 -1.836 1.00 45.91 183 GLY A N 1
ATOM 1417 C CA . GLY A 1 183 ? 37.283 -7.118 -1.630 1.00 45.91 183 GLY A CA 1
ATOM 1418 C C . GLY A 1 183 ? 36.001 -6.596 -0.977 1.00 45.91 183 GLY A C 1
ATOM 1419 O O . GLY A 1 183 ? 35.886 -5.451 -0.555 1.00 45.91 183 GLY A O 1
ATOM 1420 N N . ALA A 1 184 ? 35.086 -7.555 -0.823 1.00 43.72 184 ALA A N 1
ATOM 1421 C CA . ALA A 1 184 ? 33.902 -7.537 0.029 1.00 43.72 184 ALA A CA 1
ATOM 1422 C C . ALA A 1 184 ? 32.737 -6.639 -0.426 1.00 43.72 184 ALA A C 1
ATOM 1424 O O . ALA A 1 184 ? 32.419 -5.615 0.173 1.00 43.72 184 ALA A O 1
ATOM 1425 N N . SER A 1 185 ? 31.967 -7.148 -1.391 1.00 45.06 185 SER A N 1
ATOM 1426 C CA . SER A 1 185 ? 30.520 -6.931 -1.412 1.00 45.06 185 SER A CA 1
ATOM 1427 C C . SER A 1 185 ? 29.920 -7.413 -0.087 1.00 45.06 185 SER A C 1
ATOM 1429 O O . SER A 1 185 ? 29.986 -8.600 0.255 1.00 45.06 185 SER A O 1
ATOM 1431 N N . GLY A 1 186 ? 29.361 -6.470 0.664 1.00 44.34 186 GLY A N 1
ATOM 1432 C CA . GLY A 1 186 ? 28.734 -6.699 1.950 1.00 44.34 186 GLY A CA 1
ATOM 1433 C C . GLY A 1 186 ? 27.569 -7.684 1.877 1.00 44.34 186 GLY A C 1
ATOM 1434 O O . GLY A 1 186 ? 26.563 -7.454 1.213 1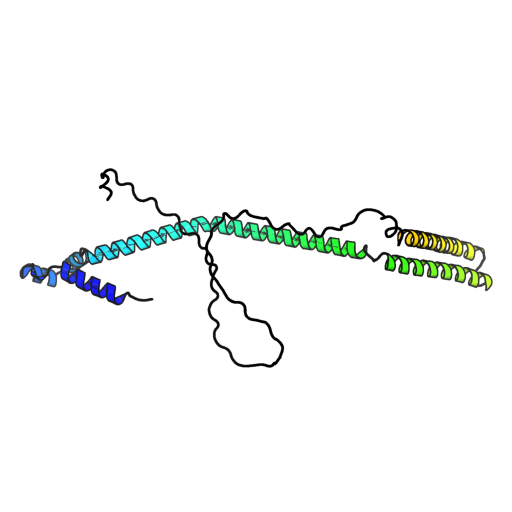.00 44.34 186 GLY A O 1
ATOM 1435 N N . ARG A 1 187 ? 27.662 -8.736 2.689 1.00 37.50 187 ARG A N 1
ATOM 1436 C CA . ARG A 1 187 ? 26.526 -9.139 3.516 1.00 37.50 187 ARG A CA 1
ATOM 1437 C C . ARG A 1 187 ? 26.734 -8.466 4.867 1.00 37.50 187 ARG A C 1
ATOM 1439 O O . ARG A 1 187 ? 27.565 -8.919 5.650 1.00 37.50 187 ARG A O 1
ATOM 1446 N N . TYR A 1 188 ? 26.022 -7.371 5.128 1.00 39.06 188 TYR A N 1
ATOM 1447 C CA . TYR A 1 188 ? 25.931 -6.818 6.479 1.00 39.06 188 TYR A CA 1
ATOM 1448 C C . TYR A 1 188 ? 25.232 -7.855 7.363 1.00 39.06 188 TYR A C 1
ATOM 1450 O O . TYR A 1 188 ? 24.009 -7.972 7.381 1.00 39.06 188 TYR A O 1
ATOM 1458 N N . ARG A 1 189 ? 26.030 -8.655 8.068 1.00 51.62 189 ARG A N 1
ATOM 1459 C CA . ARG A 1 189 ? 25.587 -9.438 9.217 1.00 51.62 189 ARG A CA 1
ATOM 1460 C C . ARG A 1 189 ? 25.778 -8.539 10.441 1.00 51.62 189 ARG A C 1
ATOM 1462 O O . ARG A 1 189 ? 26.923 -8.178 10.714 1.00 51.62 189 ARG A O 1
ATOM 1469 N N . PRO A 1 190 ? 24.716 -8.142 11.161 1.00 52.72 190 PRO A N 1
ATOM 1470 C CA . PRO A 1 190 ? 24.890 -7.366 12.379 1.00 52.72 190 PRO A CA 1
ATOM 1471 C C . PRO A 1 190 ? 25.668 -8.204 13.411 1.00 52.72 190 PRO A C 1
ATOM 1473 O O . PRO A 1 190 ? 25.454 -9.420 13.499 1.00 52.72 190 PRO A O 1
ATOM 1476 N N . PRO A 1 191 ? 26.596 -7.596 14.168 1.00 55.47 191 PRO A N 1
ATOM 1477 C CA . PRO A 1 191 ? 27.304 -8.293 15.232 1.00 55.47 191 PRO A CA 1
ATOM 1478 C C . PRO A 1 191 ? 26.311 -8.681 16.340 1.00 55.47 191 PRO A C 1
ATOM 1480 O O . PRO A 1 191 ? 25.432 -7.879 16.666 1.00 55.47 191 PRO A O 1
ATOM 1483 N N . PRO A 1 192 ? 26.418 -9.879 16.946 1.00 47.00 192 PRO A N 1
ATOM 1484 C CA . PRO A 1 192 ? 25.654 -10.170 18.148 1.00 47.00 192 PRO A CA 1
ATOM 1485 C C . PRO A 1 192 ? 26.116 -9.220 19.257 1.00 47.00 192 PRO A C 1
ATOM 1487 O O . PRO A 1 192 ? 27.296 -9.171 19.604 1.00 47.00 192 PRO A O 1
ATOM 1490 N N . SER A 1 193 ? 25.180 -8.440 19.786 1.00 46.25 193 SER A N 1
ATOM 1491 C CA . SER A 1 193 ? 25.392 -7.561 20.928 1.00 46.25 193 SER A CA 1
ATOM 1492 C C . SER A 1 193 ? 25.775 -8.409 22.142 1.00 46.25 193 SER A C 1
ATOM 1494 O O . SER A 1 193 ? 24.951 -9.146 22.680 1.00 46.25 193 SER A O 1
ATOM 1496 N N . SER A 1 194 ? 27.031 -8.329 22.576 1.00 46.25 194 SER A N 1
ATOM 1497 C CA . SER A 1 194 ? 27.464 -8.873 23.859 1.00 46.25 194 SER A CA 1
ATOM 1498 C C . SER A 1 194 ? 26.909 -7.984 24.970 1.00 46.25 194 SER A C 1
ATOM 1500 O O . SER A 1 194 ? 27.503 -6.966 25.324 1.00 46.25 194 SER A O 1
ATOM 1502 N N . VAL A 1 195 ? 25.737 -8.344 25.484 1.00 50.66 195 VAL A N 1
ATOM 1503 C CA . VAL A 1 195 ? 25.208 -7.778 26.726 1.00 50.66 195 VAL A CA 1
ATOM 1504 C C . VAL A 1 195 ? 26.038 -8.358 27.881 1.00 50.66 195 VAL A C 1
ATOM 1506 O O . VAL A 1 195 ? 26.129 -9.585 27.978 1.00 50.66 195 VAL A O 1
ATOM 1509 N N . PRO A 1 196 ? 26.658 -7.545 28.754 1.00 41.00 196 PRO A N 1
ATOM 1510 C CA . PRO A 1 196 ? 27.332 -8.060 29.938 1.00 41.00 196 PRO A CA 1
ATOM 1511 C C . PRO A 1 196 ? 26.268 -8.528 30.936 1.00 41.00 196 PRO A C 1
ATOM 1513 O O . PRO A 1 196 ? 25.577 -7.710 31.540 1.00 41.00 196 PRO A O 1
ATOM 1516 N N . TYR A 1 197 ? 26.108 -9.840 31.098 1.00 44.62 197 TYR A N 1
ATOM 1517 C CA . TYR A 1 197 ? 25.359 -10.388 32.228 1.00 44.62 197 TYR A CA 1
ATOM 1518 C C . TYR A 1 197 ? 26.257 -10.426 33.477 1.00 44.62 197 TYR A C 1
ATOM 1520 O O . TYR A 1 197 ? 27.433 -10.785 33.366 1.00 44.62 197 TYR A O 1
ATOM 1528 N N . PRO A 1 198 ? 25.736 -10.073 34.667 1.00 49.88 198 PRO A N 1
ATOM 1529 C CA . PRO A 1 198 ? 26.466 -10.198 35.925 1.00 49.88 198 PRO A CA 1
ATOM 1530 C C . PRO A 1 198 ? 26.631 -11.677 36.322 1.00 49.88 198 PRO A C 1
ATOM 1532 O O . PRO A 1 198 ? 25.800 -12.511 35.950 1.00 49.88 198 PRO A O 1
ATOM 1535 N N . PRO A 1 199 ? 27.679 -12.037 37.086 1.00 43.84 199 PRO A N 1
ATOM 1536 C CA . PRO A 1 199 ? 27.950 -13.426 37.418 1.00 43.84 199 PRO A CA 1
ATOM 1537 C C . PRO A 1 199 ? 26.958 -13.902 38.481 1.00 43.84 199 PRO A C 1
ATOM 1539 O O . PRO A 1 199 ? 26.836 -13.311 39.551 1.00 43.84 199 PRO A O 1
ATOM 1542 N N . SER A 1 200 ? 26.247 -14.989 38.201 1.00 39.22 200 SER A N 1
ATOM 1543 C CA . SER A 1 200 ? 25.513 -15.744 39.215 1.00 39.22 200 SER A CA 1
ATOM 1544 C C . SER A 1 200 ? 25.972 -17.190 39.151 1.00 39.22 200 SER A C 1
ATOM 1546 O O . SER A 1 200 ? 25.668 -17.941 38.229 1.00 39.22 200 SER A O 1
ATOM 1548 N N . SER A 1 201 ? 26.792 -17.532 40.133 1.00 50.38 201 SER A N 1
ATOM 1549 C CA . SER A 1 201 ? 27.267 -18.865 40.459 1.00 50.38 201 SER A CA 1
ATOM 1550 C C . SER A 1 201 ? 26.110 -19.751 40.917 1.00 50.38 201 SER A C 1
ATOM 1552 O O . SER A 1 201 ? 25.569 -19.516 41.993 1.00 50.38 201 SER A O 1
ATOM 1554 N N . VAL A 1 202 ? 25.779 -20.790 40.151 1.00 50.62 202 VAL A N 1
ATOM 1555 C CA . VAL A 1 202 ? 25.136 -22.015 40.659 1.00 50.62 202 VAL A CA 1
ATOM 1556 C C . VAL A 1 202 ? 25.344 -23.155 39.650 1.00 50.62 202 VAL A C 1
ATOM 1558 O O . VAL A 1 202 ? 24.989 -22.990 38.483 1.00 50.62 202 VAL A O 1
ATOM 1561 N N . PRO A 1 203 ? 25.912 -24.308 40.049 1.00 45.19 203 PRO A N 1
ATOM 1562 C CA . PRO A 1 203 ? 26.071 -25.458 39.169 1.00 45.19 203 PRO A CA 1
ATOM 1563 C C . PRO A 1 203 ? 24.853 -26.381 39.286 1.00 45.19 203 PRO A C 1
ATOM 1565 O O . PRO A 1 203 ? 24.483 -26.774 40.391 1.00 45.19 203 PRO A O 1
ATOM 1568 N N . THR A 1 204 ? 24.255 -26.787 38.165 1.00 48.59 204 THR A N 1
ATOM 1569 C CA . THR A 1 204 ? 23.409 -27.993 38.143 1.00 48.59 204 THR A CA 1
ATOM 1570 C C . THR A 1 204 ? 23.727 -28.885 36.942 1.00 48.59 204 THR A C 1
ATOM 1572 O O . THR A 1 204 ? 24.049 -28.370 35.870 1.00 48.59 204 THR A O 1
ATOM 1575 N N . PRO A 1 205 ? 23.705 -30.220 37.124 1.00 48.16 205 PRO A N 1
ATOM 1576 C CA . PRO A 1 205 ? 24.298 -31.168 36.192 1.00 48.16 205 PRO A CA 1
ATOM 1577 C C . PRO A 1 205 ? 23.230 -31.810 35.299 1.00 48.16 205 PRO A C 1
ATOM 1579 O O . PRO A 1 205 ? 22.191 -32.240 35.793 1.00 48.16 205 PRO A O 1
ATOM 1582 N N . TYR A 1 206 ? 23.510 -31.968 34.006 1.00 42.69 206 TYR A N 1
ATOM 1583 C CA . TYR A 1 206 ? 22.778 -32.922 33.169 1.00 42.69 206 TYR A CA 1
ATOM 1584 C C . TYR A 1 206 ? 23.750 -33.769 32.340 1.00 42.69 206 TYR A C 1
ATOM 1586 O O . TYR A 1 206 ? 24.718 -33.227 31.800 1.00 42.69 206 TYR A O 1
ATOM 1594 N N . PRO A 1 207 ? 23.526 -35.094 32.255 1.00 44.62 207 PRO A N 1
ATOM 1595 C CA . PRO A 1 207 ? 24.401 -36.004 31.535 1.00 44.62 207 PRO A CA 1
ATOM 1596 C C . PRO A 1 207 ? 24.072 -36.040 30.037 1.00 44.62 207 PRO A C 1
ATOM 1598 O O . PRO A 1 207 ? 22.919 -35.945 29.620 1.00 44.62 207 PRO A O 1
ATOM 1601 N N . ALA A 1 208 ? 25.118 -36.210 29.232 1.00 45.25 208 ALA A N 1
ATOM 1602 C CA . ALA A 1 208 ? 25.048 -36.429 27.795 1.00 45.25 208 ALA A CA 1
ATOM 1603 C C . ALA A 1 208 ? 24.540 -37.841 27.459 1.00 45.25 208 ALA A C 1
ATOM 1605 O O . ALA A 1 208 ? 24.851 -38.796 28.171 1.00 45.25 208 ALA A O 1
ATOM 1606 N N . SER A 1 209 ? 23.832 -37.993 26.335 1.00 44.28 209 SER A N 1
ATOM 1607 C CA . SER A 1 209 ? 23.655 -39.278 25.638 1.00 44.28 209 SER A CA 1
ATOM 1608 C C . SER A 1 209 ? 23.278 -39.081 24.154 1.00 44.28 209 SER A C 1
ATOM 1610 O O . SER A 1 209 ? 22.822 -37.996 23.794 1.00 44.28 209 SER A O 1
ATOM 1612 N N . PRO A 1 210 ? 23.552 -40.075 23.282 1.00 45.97 210 PRO A N 1
ATOM 1613 C CA . PRO A 1 210 ? 24.131 -39.844 21.954 1.00 45.97 210 PRO A CA 1
ATOM 1614 C C . PRO A 1 210 ? 23.177 -40.078 20.763 1.00 45.97 210 PRO A C 1
ATOM 1616 O O . PRO A 1 210 ? 22.077 -40.600 20.901 1.00 45.97 210 PRO A O 1
ATOM 1619 N N . ALA A 1 211 ? 23.648 -39.688 19.574 1.00 42.59 211 ALA A N 1
ATOM 1620 C CA . ALA A 1 211 ? 22.963 -39.759 18.282 1.00 42.59 211 ALA A CA 1
ATOM 1621 C C . ALA A 1 211 ? 22.956 -41.161 17.633 1.00 42.59 211 ALA A C 1
ATOM 1623 O O . ALA A 1 211 ? 23.954 -41.875 17.723 1.00 42.59 211 ALA A O 1
ATOM 1624 N N . ALA A 1 212 ? 21.880 -41.495 16.896 1.00 43.97 212 ALA A N 1
ATOM 1625 C CA . ALA A 1 212 ? 21.826 -42.518 15.830 1.00 43.97 212 ALA A CA 1
ATOM 1626 C C . ALA A 1 212 ? 20.460 -42.522 15.071 1.00 43.97 212 ALA A C 1
ATOM 1628 O O . ALA A 1 212 ? 19.519 -41.900 15.560 1.00 43.97 212 ALA A O 1
ATOM 1629 N N . PRO A 1 213 ? 20.342 -43.153 13.872 1.00 47.44 213 PRO A N 1
ATOM 1630 C CA . PRO A 1 213 ? 19.727 -42.514 12.692 1.00 47.44 213 PRO A CA 1
ATOM 1631 C C . PRO A 1 213 ? 18.638 -43.324 11.919 1.00 47.44 213 PRO A C 1
ATOM 1633 O O . PRO A 1 213 ? 18.430 -44.496 12.190 1.00 47.44 213 PRO A O 1
ATOM 1636 N N . TYR A 1 214 ? 18.050 -42.682 10.886 1.00 33.47 214 TYR A N 1
ATOM 1637 C CA . TYR A 1 214 ? 17.341 -43.197 9.677 1.00 33.47 214 TYR A CA 1
ATOM 1638 C C . TYR A 1 214 ? 16.090 -44.110 9.786 1.00 33.47 214 TYR A C 1
ATOM 1640 O O . TYR A 1 214 ? 16.097 -45.137 10.447 1.00 33.47 214 TYR A O 1
ATOM 1648 N N . GLY A 1 215 ? 15.075 -43.826 8.945 1.00 32.09 215 GLY A N 1
ATOM 1649 C CA . GLY A 1 215 ? 14.085 -44.817 8.470 1.00 32.09 215 GLY A CA 1
ATOM 1650 C C . GLY A 1 215 ? 12.657 -44.278 8.283 1.00 32.09 215 GLY A C 1
ATOM 1651 O O . GLY A 1 215 ? 12.070 -43.781 9.233 1.00 32.09 215 GLY A O 1
ATOM 1652 N N . GLY A 1 216 ? 12.110 -44.347 7.060 1.00 34.97 216 GLY A N 1
ATOM 1653 C CA . GLY A 1 216 ? 10.857 -43.697 6.637 1.00 34.97 216 GLY A CA 1
ATOM 1654 C C . GLY A 1 216 ? 9.558 -44.518 6.719 1.00 34.97 216 GLY A C 1
ATOM 1655 O O . GLY A 1 216 ? 9.557 -45.674 7.128 1.00 34.97 216 GLY A O 1
ATOM 1656 N N . GLY A 1 217 ? 8.456 -43.896 6.271 1.00 31.73 217 GLY A N 1
ATOM 1657 C CA . GLY A 1 217 ? 7.149 -44.521 6.012 1.00 31.73 217 GLY A CA 1
ATOM 1658 C C . GLY A 1 217 ? 5.999 -43.503 5.845 1.00 31.73 217 GLY A C 1
ATOM 1659 O O . GLY A 1 217 ? 5.794 -42.656 6.704 1.00 31.73 217 GLY A O 1
ATOM 1660 N N . VAL A 1 218 ? 5.250 -43.599 4.743 1.00 40.75 218 VAL A N 1
ATOM 1661 C CA . VAL A 1 218 ? 3.938 -42.964 4.410 1.00 40.75 218 VAL A CA 1
ATOM 1662 C C . VAL A 1 218 ? 2.982 -44.120 4.008 1.00 40.75 218 VAL A C 1
ATOM 1664 O O . VAL A 1 218 ? 3.554 -45.156 3.651 1.00 40.75 218 VAL A O 1
ATOM 1667 N N . PRO A 1 219 ? 1.614 -44.050 3.968 1.00 48.84 219 PRO A N 1
ATOM 1668 C CA . PRO A 1 219 ? 0.692 -42.892 3.846 1.00 48.84 219 PRO A CA 1
ATOM 1669 C C . PRO A 1 219 ? -0.646 -42.945 4.686 1.00 48.84 219 PRO A C 1
ATOM 1671 O O . PRO A 1 219 ? -0.862 -43.848 5.482 1.00 48.84 219 PRO A O 1
ATOM 1674 N N . TYR A 1 220 ? -1.510 -41.925 4.487 1.00 33.06 220 TYR A N 1
ATOM 1675 C CA . TYR A 1 220 ? -2.868 -41.527 4.995 1.00 33.06 220 TYR A CA 1
ATOM 1676 C C . TYR A 1 220 ? -4.019 -42.587 5.072 1.00 33.06 220 TYR A C 1
ATOM 1678 O O . TYR A 1 220 ? -3.769 -43.719 4.667 1.00 33.06 220 TYR A O 1
ATOM 1686 N N . PRO A 1 221 ? -5.326 -42.260 5.359 1.00 55.31 221 PRO A N 1
ATOM 1687 C CA . PRO A 1 221 ? -6.017 -41.141 6.078 1.00 55.31 221 PRO A CA 1
ATOM 1688 C C . PRO A 1 221 ? -7.110 -41.605 7.101 1.00 55.31 221 PRO A C 1
ATOM 1690 O O . PRO A 1 221 ? -7.679 -42.674 6.927 1.00 55.31 221 PRO A O 1
ATOM 1693 N N . ALA A 1 222 ? -7.534 -40.780 8.080 1.00 32.44 222 ALA A N 1
ATOM 1694 C CA . ALA A 1 222 ? -8.895 -40.870 8.667 1.00 32.44 222 ALA A CA 1
ATOM 1695 C C . ALA A 1 222 ? -9.277 -39.691 9.593 1.00 32.44 222 ALA A C 1
ATOM 1697 O O . ALA A 1 222 ? -8.612 -39.427 10.587 1.00 32.44 222 ALA A O 1
ATOM 1698 N N . SER A 1 223 ? -10.430 -39.094 9.275 1.00 37.53 223 SER A N 1
ATOM 1699 C CA . SER A 1 223 ? -11.512 -38.673 10.182 1.00 37.53 223 SER A CA 1
ATOM 1700 C C . SER A 1 223 ? -11.325 -37.505 11.165 1.00 37.53 223 SER A C 1
ATOM 1702 O O . SER A 1 223 ? -10.541 -37.514 12.106 1.00 37.53 223 SER A O 1
ATOM 1704 N N . SER A 1 224 ? -12.198 -36.525 10.946 1.00 45.25 224 SER A N 1
ATOM 1705 C CA . SER A 1 224 ? -12.457 -35.284 11.667 1.00 45.25 224 SER A CA 1
ATOM 1706 C C . SER A 1 224 ? -12.693 -35.443 13.176 1.00 45.25 224 SER A C 1
ATOM 1708 O O . SER A 1 224 ? -13.597 -36.165 13.596 1.00 45.25 224 SER A O 1
ATOM 1710 N N . ALA A 1 225 ? -11.970 -34.654 13.974 1.00 43.72 225 ALA A N 1
ATOM 1711 C CA . ALA A 1 225 ? -12.298 -34.326 15.362 1.00 43.72 225 ALA A CA 1
ATOM 1712 C C . ALA A 1 225 ? -12.067 -32.816 15.611 1.00 43.72 225 ALA A C 1
ATOM 1714 O O . ALA A 1 225 ? -11.231 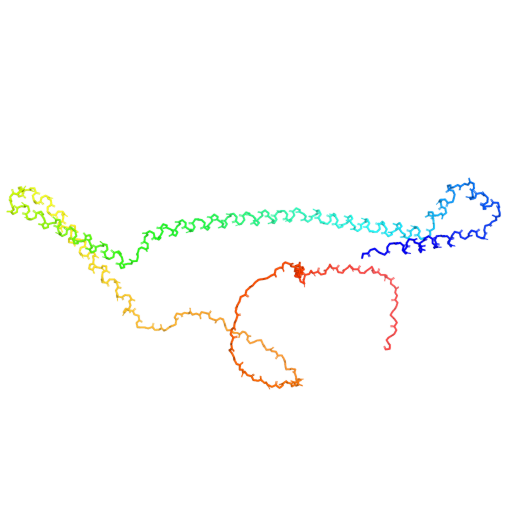-32.218 14.927 1.00 43.72 225 ALA A O 1
ATOM 1715 N N . PRO A 1 226 ? -12.802 -32.169 16.538 1.00 41.38 226 PRO A N 1
ATOM 1716 C CA . PRO A 1 226 ? -12.781 -30.717 16.707 1.00 41.38 226 PRO A CA 1
ATOM 1717 C C . PRO A 1 226 ? -11.467 -30.275 17.358 1.00 41.38 226 PRO A C 1
ATOM 1719 O O . PRO A 1 226 ? -11.118 -30.738 18.442 1.00 41.38 226 PRO A O 1
ATOM 1722 N N . GLY A 1 227 ? -10.735 -29.384 16.689 1.00 44.00 227 GLY A N 1
ATOM 1723 C CA . GLY A 1 227 ? -9.483 -28.838 17.206 1.00 44.00 227 GLY A CA 1
ATOM 1724 C C . GLY A 1 227 ? -9.689 -27.953 18.449 1.00 44.00 227 GLY A C 1
ATOM 1725 O O . GLY A 1 227 ? -10.735 -27.314 18.582 1.00 44.00 227 GLY A O 1
ATOM 1726 N N . PRO A 1 228 ? -8.699 -27.888 19.356 1.00 49.34 228 PRO A N 1
ATOM 1727 C CA . PRO A 1 228 ? -8.720 -26.986 20.500 1.00 49.34 228 PRO A CA 1
ATOM 1728 C C . PRO A 1 228 ? -8.548 -25.528 20.044 1.00 49.34 228 PRO A C 1
ATOM 1730 O O . PRO A 1 228 ? -7.790 -25.233 19.121 1.00 49.34 228 PRO A O 1
ATOM 1733 N N . TYR A 1 229 ? -9.268 -24.614 20.696 1.00 47.94 229 TYR A N 1
ATOM 1734 C CA . TYR A 1 229 ? -9.227 -23.173 20.436 1.00 47.94 229 TYR A CA 1
ATOM 1735 C C . TYR A 1 229 ? -7.788 -22.619 20.488 1.00 47.94 229 TYR A C 1
ATOM 1737 O O . TYR A 1 229 ? -7.036 -22.980 21.397 1.00 47.94 229 TYR A O 1
ATOM 1745 N N . PRO A 1 230 ? -7.393 -21.713 19.573 1.00 44.50 230 PRO A N 1
ATOM 1746 C CA . PRO A 1 230 ? -6.087 -21.073 19.639 1.00 44.50 230 PRO A CA 1
ATOM 1747 C C . PRO A 1 230 ? -6.019 -20.115 20.835 1.00 44.50 230 PRO A C 1
ATOM 1749 O O . PRO A 1 230 ? -6.876 -19.248 21.015 1.00 44.50 230 PRO A O 1
ATOM 1752 N N . ALA A 1 231 ? -4.975 -20.274 21.648 1.00 50.72 231 ALA A N 1
ATOM 1753 C CA . ALA A 1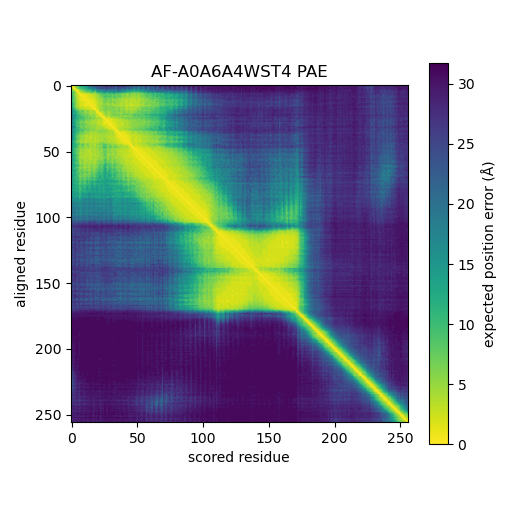 231 ? -4.628 -19.357 22.723 1.00 50.72 231 ALA A CA 1
ATOM 1754 C C . ALA A 1 231 ? -4.356 -17.955 22.148 1.00 50.72 231 ALA A C 1
ATOM 1756 O O . ALA A 1 231 ? -3.458 -17.771 21.326 1.00 50.72 231 ALA A O 1
ATOM 1757 N N . GLY A 1 232 ? -5.150 -16.969 22.569 1.00 51.31 232 GLY A N 1
ATOM 1758 C CA . GLY A 1 232 ? -4.906 -15.561 22.259 1.00 51.31 232 GLY A CA 1
ATOM 1759 C C . GLY A 1 232 ? -3.634 -15.038 22.947 1.00 51.31 232 GLY A C 1
ATOM 1760 O O . GLY A 1 232 ? -3.189 -15.616 23.941 1.00 51.31 232 GLY A O 1
ATOM 1761 N N . PRO A 1 233 ? -3.029 -13.949 22.442 1.00 47.50 233 PRO A N 1
ATOM 1762 C CA . PRO A 1 233 ? -1.786 -13.414 22.985 1.00 47.50 233 PRO A CA 1
ATOM 1763 C C . PRO A 1 233 ? -1.960 -12.940 24.434 1.00 47.50 233 PRO A C 1
ATOM 1765 O O . PRO A 1 233 ? -2.843 -12.146 24.759 1.00 47.50 233 PRO A O 1
ATOM 1768 N N . ALA A 1 234 ? -1.072 -13.427 25.299 1.00 53.56 234 ALA A N 1
ATOM 1769 C CA . ALA A 1 234 ? -1.039 -13.189 26.736 1.00 53.56 234 ALA A CA 1
ATOM 1770 C C . ALA A 1 234 ? -0.479 -11.803 27.103 1.00 53.56 234 ALA A C 1
ATOM 1772 O O . ALA A 1 234 ? 0.480 -11.722 27.853 1.00 53.56 234 ALA A O 1
ATOM 1773 N N . TYR A 1 235 ? -1.047 -10.711 26.586 1.00 48.62 235 TYR A N 1
ATOM 1774 C CA . TYR A 1 235 ? -0.720 -9.357 27.053 1.00 48.62 235 TYR A CA 1
ATOM 1775 C C . TYR A 1 235 ? -1.920 -8.421 26.865 1.00 48.62 235 TYR A C 1
ATOM 1777 O O . TYR A 1 235 ? -2.013 -7.689 25.883 1.00 48.62 235 TYR A O 1
ATOM 1785 N N . MET A 1 236 ? -2.839 -8.414 27.833 1.00 52.06 236 MET A N 1
ATOM 1786 C CA . MET A 1 236 ? -3.635 -7.215 28.096 1.00 52.06 236 MET A CA 1
ATOM 1787 C C . MET A 1 236 ? -2.940 -6.418 29.204 1.00 52.06 236 MET A C 1
ATOM 1789 O O . MET A 1 236 ? -2.665 -6.993 30.259 1.00 52.06 236 MET A O 1
ATOM 1793 N N . PRO A 1 237 ? -2.632 -5.123 29.009 1.00 55.19 237 PRO A N 1
ATOM 1794 C CA . PRO A 1 237 ? -2.178 -4.285 30.108 1.00 55.19 237 PRO A CA 1
ATOM 1795 C C . PRO A 1 237 ? -3.317 -4.155 31.126 1.00 55.19 237 PRO A C 1
ATOM 1797 O O . PRO A 1 237 ? -4.456 -3.854 30.761 1.00 55.19 237 PRO A O 1
ATOM 1800 N N . ALA A 1 238 ? -3.011 -4.423 32.395 1.00 58.25 238 ALA A N 1
ATOM 1801 C CA . ALA A 1 238 ? -3.955 -4.267 33.494 1.00 58.25 238 ALA A CA 1
ATOM 1802 C C . ALA A 1 238 ? -4.506 -2.825 33.526 1.00 58.25 238 ALA A C 1
ATOM 1804 O O . ALA A 1 238 ? -3.753 -1.884 33.251 1.00 58.25 238 ALA A O 1
ATOM 1805 N N . PRO A 1 239 ? -5.795 -2.619 33.854 1.00 57.06 239 PRO A N 1
ATOM 1806 C CA . PRO A 1 239 ? -6.318 -1.274 34.048 1.00 57.06 239 PRO A CA 1
ATOM 1807 C C . PRO A 1 239 ? -5.547 -0.570 35.180 1.00 57.06 239 PRO A C 1
ATOM 1809 O O . PRO A 1 239 ? -5.148 -1.230 36.145 1.00 57.06 239 PRO A O 1
ATOM 1812 N N . PRO A 1 240 ? -5.315 0.753 35.083 1.00 60.06 240 PRO A N 1
ATOM 1813 C CA . PRO A 1 240 ? -4.601 1.496 36.114 1.00 60.06 240 PRO A CA 1
ATOM 1814 C C . PRO A 1 240 ? -5.310 1.351 37.465 1.00 60.06 240 PRO A C 1
ATOM 1816 O O . PRO A 1 240 ? -6.530 1.493 37.556 1.00 60.06 240 PRO A O 1
ATOM 1819 N N . ALA A 1 241 ? -4.535 1.049 38.510 1.00 52.62 241 ALA A N 1
ATOM 1820 C CA . ALA A 1 241 ? -5.040 0.959 39.872 1.00 52.62 241 ALA A CA 1
ATOM 1821 C C . ALA A 1 241 ? -5.676 2.298 40.276 1.00 52.62 241 ALA A C 1
ATOM 1823 O O . ALA A 1 241 ? -5.054 3.354 40.162 1.00 52.62 241 ALA A O 1
ATOM 1824 N N . MET A 1 242 ? -6.928 2.244 40.730 1.00 53.84 242 MET A N 1
ATOM 1825 C CA . MET A 1 242 ? -7.638 3.402 41.270 1.00 53.84 242 MET A CA 1
ATOM 1826 C C . MET A 1 242 ? -6.857 3.961 42.474 1.00 53.84 242 MET A C 1
ATOM 1828 O O . MET A 1 242 ? -6.376 3.168 43.289 1.00 53.84 242 MET A O 1
ATOM 1832 N N . PRO A 1 243 ? -6.733 5.290 42.645 1.00 52.41 243 PRO A N 1
ATOM 1833 C CA . PRO A 1 243 ? -6.156 5.855 43.859 1.00 52.41 243 PRO A CA 1
ATOM 1834 C C . PRO A 1 243 ? -7.058 5.503 45.046 1.00 52.41 243 PRO A C 1
ATOM 1836 O O . PRO A 1 243 ? -8.254 5.797 45.025 1.00 52.41 243 PRO A O 1
ATOM 1839 N N . TYR A 1 244 ? -6.500 4.860 46.073 1.00 49.69 244 TYR A N 1
ATOM 1840 C CA . TYR A 1 244 ? -7.207 4.634 47.333 1.00 49.69 244 TYR A CA 1
ATOM 1841 C C . TYR A 1 244 ? -7.712 5.975 47.897 1.00 49.69 244 TYR A C 1
ATOM 1843 O O . TYR A 1 244 ? -6.961 6.955 47.871 1.00 49.69 244 TYR A O 1
ATOM 1851 N N . PRO A 1 245 ? -8.947 6.048 48.428 1.00 44.41 245 PRO A N 1
ATOM 1852 C CA . PRO A 1 245 ? -9.410 7.250 49.100 1.00 44.41 245 PRO A CA 1
ATOM 1853 C C . PRO A 1 245 ? -8.544 7.500 50.340 1.00 44.41 245 PRO A C 1
ATOM 1855 O O . PRO A 1 245 ? -8.451 6.673 51.245 1.00 44.41 245 PRO A O 1
ATOM 1858 N N . TYR A 1 246 ? -7.885 8.655 50.343 1.00 47.84 246 TYR A N 1
ATOM 1859 C CA . TYR A 1 246 ? -7.134 9.192 51.468 1.00 47.84 246 TYR A CA 1
ATOM 1860 C C . TYR A 1 246 ? -8.079 9.401 52.662 1.00 47.84 246 TYR A C 1
ATOM 1862 O O . TYR A 1 246 ? -8.986 10.229 52.597 1.00 47.84 246 TYR A O 1
ATOM 1870 N N . VAL A 1 247 ? -7.868 8.649 53.746 1.00 48.38 247 VAL A N 1
ATOM 1871 C CA . VAL A 1 247 ? -8.523 8.880 5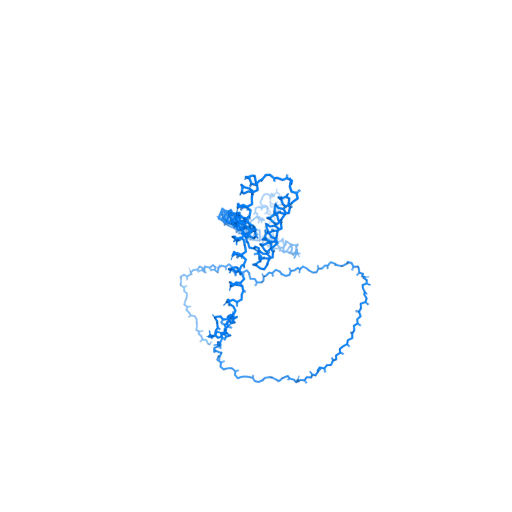5.041 1.00 48.38 247 VAL A CA 1
ATOM 1872 C C . VAL A 1 247 ? -7.559 9.705 55.905 1.00 48.38 247 VAL A C 1
ATOM 1874 O O . VAL A 1 247 ? -6.468 9.217 56.213 1.00 48.38 247 VAL A O 1
ATOM 1877 N N . PRO A 1 248 ? -7.896 10.950 56.287 1.00 47.91 248 PRO A N 1
ATOM 1878 C CA . PRO A 1 248 ? -7.034 11.759 57.134 1.00 47.91 248 PRO A CA 1
ATOM 1879 C C . PRO A 1 248 ? -7.166 11.307 58.594 1.00 47.91 248 PRO A C 1
ATOM 1881 O O . PRO A 1 248 ? -8.221 11.455 59.203 1.00 47.91 248 PRO A O 1
ATOM 1884 N N . GLY A 1 249 ? -6.069 10.800 59.161 1.00 58.34 249 GLY A N 1
ATOM 1885 C CA . GLY A 1 249 ? -5.909 10.600 60.605 1.00 58.34 249 GLY A CA 1
ATOM 1886 C C . GLY A 1 249 ? -5.964 9.141 61.065 1.00 58.34 249 GLY A C 1
ATOM 1887 O O . GLY A 1 249 ? -7.033 8.571 61.246 1.00 58.34 249 GLY A O 1
ATOM 1888 N N . GLY A 1 250 ? -4.793 8.561 61.337 1.00 44.62 250 GLY A N 1
ATOM 1889 C CA . GLY A 1 250 ? -4.651 7.275 62.024 1.00 44.62 250 GLY A CA 1
ATOM 1890 C C . GLY A 1 250 ? -3.179 6.880 62.156 1.00 44.62 250 GLY A C 1
ATOM 1891 O O . GLY A 1 250 ? -2.500 6.697 61.153 1.00 44.62 250 GLY A O 1
ATOM 1892 N N . MET A 1 251 ? -2.677 6.832 63.391 1.00 55.12 251 MET A N 1
ATOM 1893 C CA . MET A 1 251 ? -1.266 6.634 63.763 1.00 55.12 251 MET A CA 1
ATOM 1894 C C . MET A 1 251 ? -0.667 5.289 63.291 1.00 55.12 251 MET A C 1
ATOM 1896 O O . MET A 1 251 ? -1.404 4.311 63.169 1.00 55.12 251 MET A O 1
ATOM 1900 N N . PRO A 1 252 ? 0.667 5.186 63.103 1.00 56.69 252 PRO A N 1
ATOM 1901 C CA . PRO A 1 252 ? 1.313 3.919 62.770 1.00 56.69 252 PRO A CA 1
ATOM 1902 C C . PRO A 1 252 ? 1.452 3.011 64.006 1.00 56.69 252 PRO A C 1
ATOM 1904 O O . PRO A 1 252 ? 1.918 3.449 65.057 1.00 56.69 252 PRO A O 1
ATOM 1907 N N . LEU A 1 253 ? 1.082 1.732 63.866 1.00 58.53 253 LEU A N 1
ATOM 1908 C CA . LEU A 1 253 ? 1.361 0.682 64.856 1.00 58.53 253 LEU A CA 1
ATOM 1909 C C . LEU A 1 253 ? 2.776 0.089 64.676 1.00 58.53 253 LEU A C 1
ATOM 1911 O O . LEU A 1 253 ? 3.342 0.174 63.581 1.00 58.53 253 LEU A O 1
ATOM 1915 N N . PRO A 1 254 ? 3.366 -0.491 65.741 1.00 54.31 254 PRO A N 1
ATOM 1916 C CA . PRO A 1 254 ? 4.794 -0.781 65.825 1.00 54.31 254 PRO A CA 1
ATOM 1917 C C . PRO A 1 254 ? 5.188 -2.004 65.003 1.00 54.31 254 PRO A C 1
ATOM 1919 O O . PRO A 1 254 ? 4.453 -2.988 64.928 1.00 54.31 254 PRO A O 1
ATOM 1922 N N . ARG A 1 255 ? 6.401 -1.958 64.446 1.00 52.91 255 ARG A N 1
ATOM 1923 C CA . ARG A 1 255 ? 7.056 -3.133 63.875 1.00 52.91 255 ARG A CA 1
ATOM 1924 C C . ARG A 1 255 ? 7.541 -4.047 64.999 1.00 52.91 255 ARG A C 1
ATOM 1926 O O . ARG A 1 255 ? 8.300 -3.595 65.854 1.00 52.91 255 ARG A O 1
ATOM 1933 N N . TYR A 1 256 ? 7.136 -5.309 64.935 1.00 55.62 256 TYR A N 1
ATOM 1934 C CA . TYR A 1 256 ? 8.008 -6.418 65.306 1.00 55.62 256 TYR A CA 1
ATOM 1935 C C . TYR A 1 256 ? 8.628 -6.971 64.026 1.00 55.62 256 TYR A C 1
ATOM 1937 O O . TYR A 1 256 ? 7.887 -7.056 63.017 1.00 55.62 256 TYR A O 1
#

Solvent-accessible surface area (backbone atoms only — not comparable to full-atom values): 16230 Å² total; per-residue (Å²): 136,87,78,59,69,66,55,52,54,51,42,52,56,48,36,62,58,71,65,48,69,87,79,54,54,75,65,57,50,51,48,42,72,74,32,62,68,60,42,49,50,56,54,58,68,21,65,56,50,45,52,50,49,51,52,49,51,51,50,51,52,51,50,49,54,50,49,52,52,50,58,69,45,45,59,59,53,53,50,53,52,50,50,52,51,51,52,49,52,52,50,52,52,51,50,50,53,49,50,54,52,46,55,61,45,53,73,69,63,57,55,67,68,57,53,49,53,52,43,47,52,57,19,51,51,30,44,51,55,32,48,51,51,51,51,37,43,76,71,62,77,48,54,71,70,61,44,54,67,55,36,52,61,34,43,52,51,17,51,54,37,45,53,50,45,55,53,52,57,59,59,70,63,51,80,78,70,74,68,93,73,84,86,78,87,79,77,88,69,81,78,83,79,84,73,89,75,81,93,77,92,78,91,81,89,81,86,88,85,86,90,86,83,90,86,90,87,85,85,90,88,84,85,92,74,89,76,81,80,82,83,72,83,96,72,78,83,75,78,82,80,76,80,77,85,84,75,90,82,81,83,88,81,82,87,129

Organism: Amphibalanus amphitrite (NCBI:txid1232801)

Sequence (256 aa):
MYSAPSEVESAIQSVLSSLNLHSLSTDELKQLLNEDDKLNDKINDAGAIQALRNKRDFAVAGNKSLAEYNLSRQPRIMELKSLVRQQLEEAESQEQQIREKRDNLNVVDQPLDTTLALLQTAAAQAEEESENLVQSMLRGEMSIDNFLELYLPKRQTAIARRVKVDKLKELLPSAASSGGGGGASGRYRPPPSSVPYPPSSVPTPYPASPAAPYGGGVPYPASSAPGPYPAGPAYMPAPPAMPYPYVPGGMPLPRY

Secondary structure (DSSP, 8-state):
---HHHHHHHHHHHHHHHT-GGGS-HHHHHHHHH-HHHHHHHHHHSHHHHHHHHHHHHHHHHHHHHHHHHHHHHHHHHHHHHHHHHHHHHHHHHHHHHHHHHHHHHTT---HHHHHHHHHHHHHHHHHHHHHHHHHHHTTSS-HHHHHHHHHHHHHHHHHHHHHHHHHHHHTTTTTTS--S-------PPPP----PPP--------------------------PPPPPPPPS-PPPPPPPPPP-----PPPPP-

InterPro domains:
  IPR009851 Modifier of rudimentary, Modr [PF07200] (23-164)
  IPR009851 Modifier of rudimentary, Modr [PS51314] (95-184)

pLDDT: mean 75.59, std 21.49, range [31.73, 97.69]

Radius of gyration: 47.78 Å; Cα contacts (8 Å, |Δi|>4): 63; chains: 1; bounding box: 96×57×134 Å

Foldseek 3Di:
DDPPPVLVVVLVVQLVVQLPLVVDDPVVNVVCVVDVVVVVVSSCPRVSNVVVVVVVVVVVVVVVVVVVVVVVCVVVVVVVVVVVVVVVVVVVVVVVVVVVVVVVVVVVPDPLVVVLVVLVVVLVVLVVVLVVLVVCVVVVVDDPVVSCVPNVVSVVVSVVSVVVSVVSVVVPCPVVVPDPDDDDPDPPDDDPDPDDDDDDDDDDDDDDDDDDDDDDDDDDDDDDDDDDDDDDDPDDPDDDDDDDDDDPDDDDDDDD